Protein AF-A0A1M8A62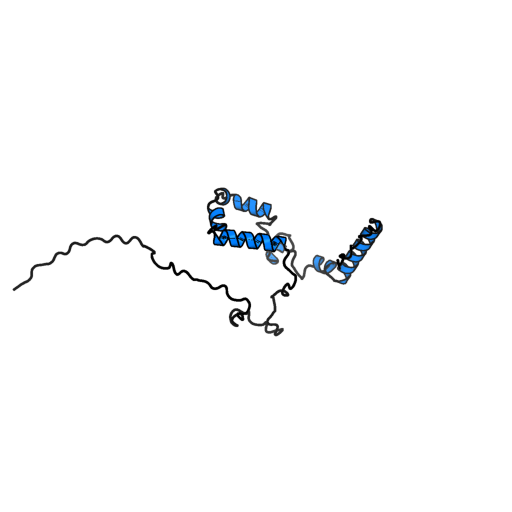5-F1 (afdb_monomer_lite)

InterPro domains:
  IPR012479 SAP30-binding protein [PF07818] (62-134)
  IPR012479 SAP30-binding protein [PTHR13464] (56-155)

Secondary structure (DSSP, 8-state):
---PPP----------------------PPPPTTSPPPTTTSPPPPTTT--TTTTPPPP--SPPPHHHHHHHHHHHHHHHTT--HHHHHHH-GGGG-TTHHHHHHHHTT--SS---SHHHHHHTT---TT-TT-HHHHHHSSHHHHHHHHHHHHHHHHHH--------PPP----

Structure (mmCIF, N/CA/C/O backbone):
data_AF-A0A1M8A625-F1
#
_entry.id   AF-A0A1M8A625-F1
#
loop_
_atom_site.group_PDB
_atom_site.id
_atom_site.type_symbol
_atom_site.label_atom_id
_atom_site.label_alt_id
_atom_site.label_comp_id
_atom_site.label_asym_id
_atom_site.label_entity_id
_atom_site.label_seq_id
_atom_site.pdbx_PDB_ins_code
_atom_site.Cartn_x
_atom_site.Cartn_y
_atom_site.Cartn_z
_atom_site.occupancy
_atom_site.B_iso_or_equiv
_atom_site.auth_seq_id
_atom_site.auth_comp_id
_atom_site.auth_asym_id
_atom_site.auth_atom_id
_atom_site.pdbx_PDB_model_num
ATOM 1 N N . MET A 1 1 ? -5.378 -43.222 72.301 1.00 35.91 1 MET A N 1
ATOM 2 C CA . MET A 1 1 ? -5.400 -44.247 71.239 1.00 35.91 1 MET A CA 1
ATOM 3 C C . MET A 1 1 ? -6.838 -44.317 70.743 1.00 35.91 1 MET A C 1
ATOM 5 O O . MET A 1 1 ? -7.680 -44.670 71.547 1.00 35.91 1 MET A O 1
ATOM 9 N N . SER A 1 2 ? -7.252 -43.903 69.554 1.00 44.16 2 SER A N 1
ATOM 10 C CA . SER A 1 2 ? -6.567 -43.355 68.387 1.00 44.16 2 SER A CA 1
ATOM 11 C C . SER A 1 2 ? -7.638 -42.667 67.522 1.00 44.16 2 SER A C 1
ATOM 13 O O . SER A 1 2 ? -8.742 -43.181 67.404 1.00 44.16 2 SER A O 1
ATOM 15 N N . GLU A 1 3 ? -7.278 -41.489 67.019 1.00 39.62 3 GLU A N 1
ATOM 16 C CA . GLU A 1 3 ? -7.682 -40.819 65.772 1.00 39.62 3 GLU A CA 1
ATOM 17 C C . GLU A 1 3 ? -9.149 -40.836 65.293 1.00 39.62 3 GLU A C 1
ATOM 19 O O . GLU A 1 3 ? -9.700 -41.830 64.831 1.00 39.62 3 GLU A O 1
ATOM 24 N N . THR A 1 4 ? -9.728 -39.633 65.295 1.00 49.31 4 THR A N 1
ATOM 25 C CA . THR A 1 4 ? -10.859 -39.203 64.469 1.00 49.31 4 THR A CA 1
ATOM 26 C C . THR A 1 4 ? -10.445 -39.088 62.993 1.00 49.31 4 THR A C 1
ATOM 28 O O . THR A 1 4 ? -9.416 -38.470 62.705 1.00 49.31 4 THR A O 1
ATOM 31 N N . PRO A 1 5 ? -11.244 -39.574 62.027 1.00 52.56 5 PRO A N 1
ATOM 32 C CA . PRO A 1 5 ? -11.055 -39.209 60.627 1.00 52.56 5 PRO A CA 1
ATOM 33 C C . PRO A 1 5 ? -11.636 -37.813 60.359 1.00 52.56 5 PRO A C 1
ATOM 35 O O . PRO A 1 5 ? -12.823 -37.568 60.566 1.00 52.56 5 PRO A O 1
ATOM 38 N N . ARG A 1 6 ? -10.772 -36.893 59.914 1.00 41.47 6 ARG A N 1
ATOM 39 C CA . ARG A 1 6 ? -11.145 -35.650 59.226 1.00 41.47 6 ARG A CA 1
ATOM 40 C C . ARG A 1 6 ? -11.712 -36.013 57.853 1.00 41.47 6 ARG A C 1
ATOM 42 O O . ARG A 1 6 ? -10.987 -36.590 57.050 1.00 41.47 6 ARG A O 1
ATOM 49 N N . GLU A 1 7 ? -12.950 -35.627 57.576 1.00 44.69 7 GLU A N 1
ATOM 50 C CA . GLU A 1 7 ? -13.483 -35.571 56.213 1.00 44.69 7 GLU A CA 1
ATOM 51 C C . GLU A 1 7 ? -13.655 -34.093 55.844 1.00 44.69 7 GLU A C 1
ATOM 53 O O . GLU A 1 7 ? -14.512 -33.382 56.369 1.00 44.69 7 GLU A O 1
ATOM 58 N N . GLU A 1 8 ? -12.719 -33.616 55.027 1.00 48.81 8 GLU A N 1
ATOM 59 C CA . GLU A 1 8 ? -12.675 -32.272 54.454 1.00 48.81 8 GLU A CA 1
ATOM 60 C C . GLU A 1 8 ? -13.782 -32.119 53.390 1.00 48.81 8 GLU A C 1
ATOM 62 O O . GLU A 1 8 ? -14.026 -33.054 52.624 1.00 48.81 8 GLU A O 1
ATOM 67 N N . PRO A 1 9 ? -14.449 -30.956 53.280 1.00 44.94 9 PRO A N 1
ATOM 68 C CA . PRO A 1 9 ? -15.363 -30.694 52.178 1.00 44.94 9 PRO A CA 1
ATOM 69 C C . PRO A 1 9 ? -14.579 -30.353 50.901 1.00 44.94 9 PRO A C 1
ATOM 71 O O . PRO A 1 9 ? -14.045 -29.248 50.759 1.00 44.94 9 PRO A O 1
ATOM 74 N N . ASP A 1 10 ? -14.569 -31.279 49.940 1.00 35.91 10 ASP A N 1
ATOM 75 C CA . ASP A 1 10 ? -14.074 -31.033 48.583 1.00 35.91 10 ASP A CA 1
ATOM 76 C C . ASP A 1 10 ? -14.970 -30.011 47.866 1.00 35.91 10 ASP A C 1
ATOM 78 O O . ASP A 1 10 ? -15.980 -30.309 47.223 1.00 35.91 10 ASP A O 1
ATOM 82 N N . THR A 1 11 ? -14.570 -28.750 47.985 1.00 40.69 11 THR A N 1
ATOM 83 C CA . THR A 1 11 ? -15.026 -27.651 47.140 1.00 40.69 11 THR A CA 1
ATOM 84 C C . THR A 1 11 ? -14.392 -27.821 45.761 1.00 40.69 11 THR A C 1
ATOM 86 O O . THR A 1 11 ? -13.253 -27.424 45.516 1.00 40.69 11 THR A O 1
ATOM 89 N N . SER A 1 12 ? -15.121 -28.442 44.829 1.00 40.53 12 SER A N 1
ATOM 90 C CA . SER A 1 12 ? -14.686 -28.554 43.436 1.00 40.53 12 SER A CA 1
ATOM 91 C C . SER A 1 12 ? -14.600 -27.157 42.816 1.00 40.53 12 SER A C 1
ATOM 93 O O . SER A 1 12 ? -15.601 -26.541 42.442 1.00 40.53 12 SER A O 1
ATOM 95 N N . ALA A 1 13 ? -13.376 -26.644 42.777 1.00 40.09 13 ALA A N 1
ATOM 96 C CA . ALA A 1 13 ? -13.024 -25.306 42.362 1.00 40.09 13 ALA A CA 1
ATOM 97 C C . ALA A 1 13 ? -13.431 -25.010 40.911 1.00 40.09 13 ALA A C 1
ATOM 99 O O . ALA A 1 13 ? -12.936 -25.608 39.955 1.00 40.09 13 ALA A O 1
ATOM 100 N N . THR A 1 14 ? -14.239 -23.965 40.748 1.00 43.56 14 THR A N 1
ATOM 101 C CA . THR A 1 14 ? -14.210 -23.077 39.585 1.00 43.56 14 THR A CA 1
ATOM 102 C C . THR A 1 14 ? -12.768 -22.667 39.275 1.00 43.56 14 THR A C 1
ATOM 104 O O . THR A 1 14 ? -12.159 -21.900 40.019 1.00 43.56 14 THR A O 1
ATOM 107 N N . LYS A 1 15 ? -12.238 -23.110 38.135 1.00 42.50 15 LYS A N 1
ATOM 108 C CA . LYS A 1 15 ? -11.114 -22.451 37.458 1.00 42.50 15 LYS A CA 1
ATOM 109 C C . LYS A 1 15 ? -11.557 -22.046 36.061 1.00 42.50 15 LYS A C 1
ATOM 111 O O . LYS A 1 15 ? -11.187 -22.645 35.059 1.00 42.50 15 LYS A O 1
ATOM 116 N N . GLY A 1 16 ? -12.357 -20.980 36.017 1.00 39.06 16 GLY A N 1
ATOM 117 C CA . GLY A 1 16 ? -12.328 -20.086 34.870 1.00 39.06 16 GLY A CA 1
ATOM 118 C C . GLY A 1 16 ? -10.900 -19.567 34.741 1.00 39.06 16 GLY A C 1
ATOM 119 O O . GLY A 1 16 ? -10.340 -19.045 35.708 1.00 39.06 16 GLY A O 1
ATOM 120 N N . LEU A 1 17 ? -10.292 -19.779 33.577 1.00 35.06 17 LEU A N 1
ATOM 121 C CA . LEU A 1 17 ? -8.975 -19.258 33.240 1.00 35.06 17 LEU A CA 1
ATOM 122 C C . LEU A 1 17 ? -9.074 -17.729 33.162 1.00 35.06 17 LEU A C 1
ATOM 124 O O . LEU A 1 17 ? -9.342 -17.136 32.122 1.00 35.06 17 LEU A O 1
ATOM 128 N N . CYS A 1 18 ? -8.928 -17.096 34.319 1.00 35.00 18 CYS A N 1
ATOM 129 C CA . CYS A 1 18 ? -8.836 -15.660 34.470 1.00 35.00 18 CYS A CA 1
ATOM 130 C C . CYS A 1 18 ? -7.455 -15.244 33.957 1.00 35.00 18 CYS A C 1
ATOM 132 O O . CYS A 1 18 ? -6.470 -15.314 34.690 1.00 35.00 18 CYS A O 1
ATOM 134 N N . ILE A 1 19 ? -7.369 -14.831 32.691 1.00 39.66 19 ILE A N 1
ATOM 135 C CA . ILE A 1 19 ? -6.184 -14.147 32.164 1.00 39.66 19 ILE A CA 1
ATOM 136 C C . ILE A 1 19 ? -6.184 -12.728 32.747 1.00 39.66 19 ILE A C 1
ATOM 138 O O . ILE A 1 19 ? -6.544 -11.750 32.099 1.00 39.66 19 ILE A O 1
ATOM 142 N N . ARG A 1 20 ? -5.834 -12.615 34.030 1.00 44.03 20 ARG A N 1
ATOM 143 C CA . ARG A 1 20 ? -5.390 -11.359 34.635 1.00 44.03 20 ARG A CA 1
ATOM 144 C C . ARG A 1 20 ? -3.875 -11.405 34.707 1.00 44.03 20 ARG A C 1
ATOM 146 O O . ARG A 1 20 ? -3.327 -12.140 35.520 1.00 44.03 20 ARG A O 1
ATOM 153 N N . GLY A 1 21 ? -3.216 -10.581 33.897 1.00 34.59 21 GLY A N 1
ATOM 154 C CA . GLY A 1 21 ? -1.809 -10.262 34.126 1.00 34.59 21 GLY A CA 1
ATOM 155 C C . GLY A 1 21 ? -1.005 -9.941 32.877 1.00 34.59 21 GLY A C 1
ATOM 156 O O . GLY A 1 21 ? -0.194 -10.756 32.468 1.00 34.59 21 GLY A O 1
ATOM 157 N N . ARG A 1 22 ? -1.202 -8.743 32.313 1.00 38.59 22 ARG A N 1
ATOM 158 C CA . ARG A 1 22 ? -0.130 -7.827 31.866 1.00 38.59 22 ARG A CA 1
ATOM 159 C C . ARG A 1 22 ? -0.757 -6.591 31.223 1.00 38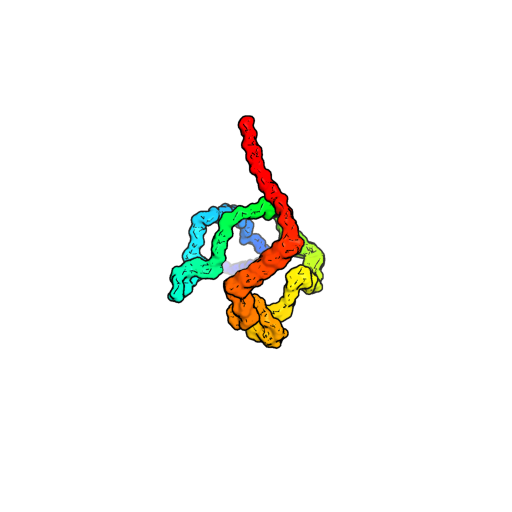.59 22 ARG A C 1
ATOM 161 O O . ARG A 1 22 ? -0.695 -6.376 30.025 1.00 38.59 22 ARG A O 1
ATOM 168 N N . ALA A 1 23 ? -1.347 -5.739 32.054 1.00 38.00 23 ALA A N 1
ATOM 169 C CA . ALA A 1 23 ? -1.388 -4.316 31.739 1.00 38.00 23 ALA A CA 1
ATOM 170 C C . ALA A 1 23 ? -0.064 -3.708 32.227 1.00 38.00 23 ALA A C 1
ATOM 172 O O . ALA A 1 23 ? -0.037 -2.916 33.166 1.00 38.00 23 ALA A O 1
ATOM 173 N N . GLN A 1 24 ? 1.057 -4.144 31.646 1.00 39.16 24 GLN A N 1
ATOM 174 C CA . GLN A 1 24 ? 2.243 -3.303 31.666 1.00 39.16 24 GLN A CA 1
ATOM 175 C C . GLN A 1 24 ? 1.949 -2.224 30.634 1.00 39.16 24 GLN A C 1
ATOM 177 O O . GLN A 1 24 ? 1.922 -2.487 29.439 1.00 39.16 24 GLN A O 1
ATOM 182 N N . ARG A 1 25 ? 1.627 -1.023 31.124 1.00 46.47 25 ARG A N 1
ATOM 183 C CA . ARG A 1 25 ? 1.822 0.197 30.349 1.00 46.47 25 ARG A CA 1
ATOM 184 C C . ARG A 1 25 ? 3.305 0.230 30.005 1.00 46.47 25 ARG A C 1
ATOM 186 O O . ARG A 1 25 ? 4.112 0.701 30.803 1.00 46.47 25 ARG A O 1
ATOM 193 N N . GLU A 1 26 ? 3.661 -0.331 28.863 1.00 41.19 26 GLU A N 1
ATOM 194 C CA . GLU A 1 26 ? 4.882 0.044 28.181 1.00 41.19 26 GLU A CA 1
ATOM 195 C C . GLU A 1 26 ? 4.672 1.508 27.804 1.00 41.19 26 GLU A C 1
ATOM 197 O O . GLU A 1 26 ? 3.970 1.867 26.865 1.00 41.19 26 GLU A O 1
ATOM 202 N N . SER A 1 27 ? 5.187 2.384 28.662 1.00 48.81 27 SER A N 1
ATOM 203 C CA . SER A 1 27 ? 5.540 3.735 28.267 1.00 48.81 27 SER A CA 1
ATOM 204 C C . SER A 1 27 ? 6.680 3.587 27.262 1.00 48.81 27 SER A C 1
ATOM 206 O O . SER A 1 27 ? 7.845 3.764 27.615 1.00 48.81 27 SER A O 1
ATOM 208 N N . GLU A 1 28 ? 6.349 3.182 26.037 1.00 48.81 28 GLU A N 1
ATOM 209 C CA . GLU A 1 28 ? 7.258 3.189 24.901 1.00 48.81 28 GLU A CA 1
ATOM 210 C C . GLU A 1 28 ? 7.607 4.648 24.639 1.00 48.81 28 GLU A C 1
ATOM 212 O O . GLU A 1 28 ? 6.893 5.397 23.970 1.00 48.81 28 GLU A O 1
ATOM 217 N N . ARG A 1 29 ? 8.712 5.089 25.237 1.00 50.66 29 ARG A N 1
ATOM 218 C CA . ARG A 1 29 ? 9.445 6.223 24.705 1.00 50.66 29 ARG A CA 1
ATOM 219 C C . ARG A 1 29 ? 9.757 5.845 23.261 1.00 50.66 29 ARG A C 1
ATOM 221 O O . ARG A 1 29 ? 10.435 4.846 23.047 1.00 50.66 29 ARG A O 1
ATOM 228 N N . ALA A 1 30 ? 9.210 6.592 22.304 1.00 48.38 30 ALA A N 1
ATOM 229 C CA . ALA A 1 30 ? 9.511 6.376 20.896 1.00 48.38 30 ALA A CA 1
ATOM 230 C C . ALA A 1 30 ? 11.041 6.312 20.740 1.00 48.38 30 ALA A C 1
ATOM 232 O O . ALA A 1 30 ? 11.711 7.217 21.259 1.00 48.38 30 ALA A O 1
ATOM 233 N N . PRO A 1 31 ? 11.601 5.255 20.122 1.00 49.84 31 PRO A N 1
ATOM 234 C CA . PRO A 1 31 ? 13.035 5.189 19.898 1.00 49.84 31 PRO A CA 1
ATOM 235 C C . PRO A 1 31 ? 13.422 6.419 19.081 1.00 49.84 31 PRO A C 1
ATOM 237 O O . PRO A 1 31 ? 12.815 6.720 18.051 1.00 49.84 31 PRO A O 1
ATOM 240 N N . SER A 1 32 ? 14.368 7.198 19.600 1.00 49.09 32 SER A N 1
ATOM 241 C CA . SER A 1 32 ? 14.953 8.303 18.850 1.00 49.09 32 SER A CA 1
ATOM 242 C C . SER A 1 32 ? 15.550 7.738 17.565 1.00 49.09 32 SER A C 1
ATOM 244 O O . SER A 1 32 ? 16.236 6.722 17.620 1.00 49.09 32 SER A O 1
ATOM 246 N N . HIS A 1 33 ? 15.328 8.408 16.434 1.00 53.16 33 HIS A N 1
ATOM 247 C CA . HIS A 1 33 ? 15.827 7.996 15.115 1.00 53.16 33 HIS A CA 1
ATOM 248 C C . HIS A 1 33 ? 17.366 7.833 15.032 1.00 53.16 33 HIS A C 1
ATOM 250 O O . HIS A 1 33 ? 17.856 7.320 14.034 1.00 53.16 33 HIS A O 1
ATOM 256 N N . ASP A 1 34 ? 18.108 8.213 16.080 1.00 51.47 34 ASP A N 1
ATOM 257 C CA . ASP A 1 34 ? 19.560 8.040 16.232 1.00 51.47 34 ASP A CA 1
ATOM 258 C C . ASP A 1 34 ? 19.989 6.727 16.928 1.00 51.47 34 ASP A C 1
ATOM 260 O O . ASP A 1 34 ? 21.183 6.504 17.147 1.00 51.47 34 ASP A O 1
ATOM 264 N N . GLU A 1 35 ? 19.066 5.840 17.319 1.00 62.25 35 GLU A N 1
ATOM 265 C CA . GLU A 1 35 ? 19.453 4.528 17.857 1.00 62.25 35 GLU A CA 1
ATOM 266 C C . GLU A 1 35 ? 19.948 3.616 16.726 1.00 62.25 35 GLU A C 1
ATOM 268 O O .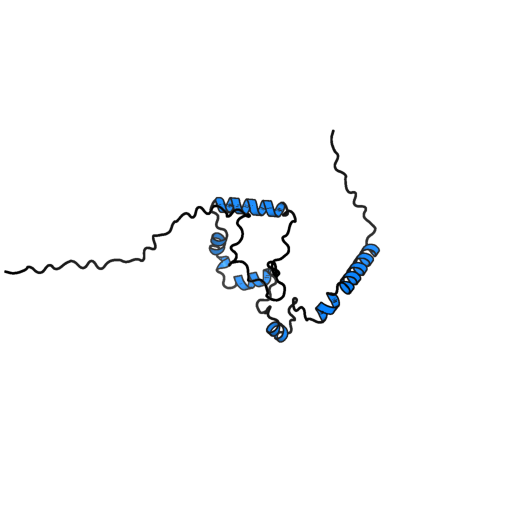 GLU A 1 35 ? 19.171 3.096 15.925 1.00 62.25 35 GLU A O 1
ATOM 273 N N . ALA A 1 36 ? 21.270 3.432 16.664 1.00 66.44 36 ALA A N 1
ATOM 274 C CA . ALA A 1 36 ? 21.929 2.550 15.709 1.00 66.44 36 ALA A CA 1
ATOM 275 C C . ALA A 1 36 ? 21.276 1.158 15.704 1.00 66.44 36 ALA A C 1
ATOM 277 O O . ALA A 1 36 ? 21.215 0.480 16.734 1.00 66.44 36 ALA A O 1
ATOM 278 N N . VAL A 1 37 ? 20.803 0.732 14.529 1.00 70.00 37 VAL A N 1
ATOM 279 C CA . VAL A 1 37 ? 20.158 -0.571 14.342 1.00 70.00 37 VAL A CA 1
ATOM 280 C C . VAL A 1 37 ? 21.116 -1.675 14.813 1.00 70.00 37 VAL A C 1
ATOM 282 O O . VAL A 1 37 ? 22.259 -1.729 14.347 1.00 70.00 37 VAL A O 1
ATOM 285 N N . PRO A 1 38 ? 20.698 -2.560 15.739 1.00 78.69 38 PRO A N 1
ATOM 286 C CA . PRO A 1 38 ? 21.539 -3.652 16.206 1.00 78.69 38 PRO A CA 1
ATOM 287 C C . PRO A 1 38 ? 22.068 -4.498 15.043 1.00 78.69 38 PRO A C 1
ATOM 289 O O . PRO A 1 38 ? 21.299 -4.938 14.192 1.00 78.69 38 PRO A O 1
ATOM 292 N N . TRP A 1 39 ? 23.376 -4.777 15.034 1.00 70.56 39 TRP A N 1
ATOM 293 C CA . TRP A 1 39 ? 24.072 -5.405 13.898 1.00 70.56 39 TRP A CA 1
ATOM 294 C C . TRP A 1 39 ? 23.480 -6.751 13.445 1.00 70.56 39 TRP A C 1
ATOM 296 O O . TRP A 1 39 ? 23.626 -7.123 12.289 1.00 70.56 39 TRP A O 1
ATOM 306 N N . PHE A 1 40 ? 22.813 -7.482 14.343 1.00 75.62 40 PHE A N 1
ATOM 307 C CA . PHE A 1 40 ? 22.187 -8.775 14.052 1.00 75.62 40 PHE A CA 1
ATOM 308 C C . PHE A 1 40 ? 20.809 -8.658 13.377 1.00 75.62 40 PHE A C 1
ATOM 310 O O . PHE A 1 40 ? 20.286 -9.659 12.892 1.00 75.62 40 PHE A O 1
ATOM 317 N N . LEU A 1 41 ? 20.201 -7.466 13.378 1.00 74.50 41 LEU A N 1
ATOM 318 C CA . LEU A 1 41 ? 19.004 -7.149 12.591 1.00 74.50 41 LEU A CA 1
ATOM 319 C C . LEU A 1 41 ? 19.368 -6.643 11.194 1.00 74.50 41 LEU A C 1
ATOM 321 O O . LEU A 1 41 ? 18.524 -6.667 10.299 1.00 74.50 41 LEU A O 1
ATOM 325 N N . CYS A 1 42 ? 20.615 -6.213 10.994 1.00 62.75 42 CYS A N 1
ATOM 326 C CA . CYS A 1 42 ? 21.123 -5.908 9.670 1.00 62.75 42 CYS A CA 1
ATOM 327 C C . CYS A 1 42 ? 21.302 -7.224 8.897 1.00 62.75 42 CYS A C 1
ATOM 329 O O . CYS A 1 42 ? 21.928 -8.157 9.414 1.00 62.75 42 CYS A O 1
ATOM 331 N N . PRO A 1 43 ? 20.762 -7.339 7.672 1.00 66.38 43 PRO A N 1
ATOM 332 C CA . PRO A 1 43 ? 21.016 -8.505 6.841 1.00 66.38 43 PRO A CA 1
ATOM 333 C C . PRO A 1 43 ? 22.532 -8.685 6.650 1.00 66.38 43 PRO A C 1
ATOM 335 O O . PRO A 1 43 ? 23.254 -7.692 6.519 1.00 66.38 43 PRO A O 1
ATOM 338 N N . PRO A 1 44 ? 23.044 -9.932 6.655 1.00 67.06 44 PRO A N 1
ATOM 339 C CA . PRO A 1 44 ? 24.467 -10.164 6.458 1.00 67.06 44 PRO A CA 1
ATOM 340 C C . PRO A 1 44 ? 24.887 -9.592 5.095 1.00 67.06 44 PRO A C 1
ATOM 342 O O . PRO A 1 44 ? 24.173 -9.810 4.108 1.00 67.06 44 PRO A O 1
ATOM 345 N N . PRO A 1 45 ? 26.024 -8.874 5.013 1.00 63.34 45 PRO A N 1
ATOM 346 C CA . PRO A 1 45 ? 26.489 -8.316 3.751 1.00 63.34 45 PRO A CA 1
ATOM 347 C C . PRO A 1 45 ? 26.673 -9.447 2.740 1.00 63.34 45 PRO A C 1
ATOM 349 O O . PRO A 1 45 ? 27.192 -10.520 3.071 1.00 63.34 45 PRO A O 1
ATOM 352 N N . ARG A 1 46 ? 26.231 -9.231 1.496 1.00 58.81 46 ARG A N 1
ATOM 353 C CA . ARG A 1 46 ? 26.450 -10.219 0.437 1.00 58.81 46 ARG A CA 1
ATOM 354 C C . ARG A 1 46 ? 27.949 -10.415 0.253 1.00 58.81 46 ARG A C 1
ATOM 356 O O . ARG A 1 46 ? 28.694 -9.454 0.076 1.00 58.81 46 ARG A O 1
ATOM 363 N N . ALA A 1 47 ? 28.371 -11.677 0.260 1.00 57.19 47 ALA A N 1
ATOM 364 C CA . ALA A 1 47 ? 29.774 -12.066 0.145 1.00 57.19 47 ALA A CA 1
ATOM 365 C C . ALA A 1 47 ? 30.456 -11.576 -1.150 1.00 57.19 47 ALA A C 1
ATOM 367 O O . ALA A 1 47 ? 31.680 -11.555 -1.208 1.00 57.19 47 ALA A O 1
ATOM 368 N N . SER A 1 48 ? 29.682 -11.202 -2.175 1.00 62.09 48 SER A N 1
ATOM 369 C CA . SER A 1 48 ? 30.181 -10.700 -3.458 1.00 62.09 48 SER A CA 1
ATOM 370 C C . SER A 1 48 ? 30.667 -9.252 -3.409 1.00 62.09 48 SER A C 1
ATOM 372 O O . SER A 1 48 ? 31.691 -8.954 -4.014 1.00 62.09 48 SER A O 1
ATOM 374 N N . ASP A 1 49 ? 29.966 -8.371 -2.688 1.00 63.44 49 ASP A N 1
ATOM 375 C CA . ASP A 1 49 ? 30.065 -6.927 -2.954 1.00 63.44 49 ASP A CA 1
ATOM 376 C C . ASP A 1 49 ? 30.431 -6.093 -1.716 1.00 63.44 49 ASP A C 1
ATOM 378 O O . ASP A 1 49 ? 30.766 -4.920 -1.850 1.00 63.44 49 ASP A O 1
ATOM 382 N N . GLY A 1 50 ? 30.386 -6.673 -0.505 1.00 62.72 50 GLY A N 1
ATOM 383 C CA . GLY A 1 50 ? 30.743 -5.970 0.741 1.00 62.72 50 GLY A CA 1
ATOM 384 C C . GLY A 1 50 ? 29.832 -4.785 1.094 1.00 62.72 50 GLY A C 1
ATOM 385 O O . GLY A 1 50 ? 30.096 -4.071 2.058 1.00 62.72 50 GLY A O 1
ATOM 386 N N . ASP A 1 51 ? 28.759 -4.588 0.330 1.00 67.00 51 ASP A N 1
ATOM 387 C CA . ASP A 1 51 ? 27.789 -3.518 0.499 1.00 67.00 51 ASP A CA 1
ATOM 388 C C . ASP A 1 51 ? 26.787 -3.871 1.610 1.00 67.00 51 ASP A C 1
ATOM 390 O O . ASP A 1 51 ? 25.946 -4.764 1.468 1.00 67.00 51 ASP A O 1
ATOM 394 N N . ALA A 1 52 ? 26.891 -3.162 2.736 1.00 67.31 52 ALA A N 1
ATOM 395 C CA . ALA A 1 52 ? 25.978 -3.283 3.872 1.00 67.31 52 ALA A CA 1
ATOM 396 C C . ALA A 1 52 ? 24.580 -2.699 3.589 1.00 67.31 52 ALA A C 1
ATOM 398 O O . ALA A 1 52 ? 23.633 -3.003 4.311 1.00 67.31 52 ALA A O 1
ATOM 399 N N . THR A 1 53 ? 24.450 -1.874 2.547 1.00 65.25 53 THR A N 1
ATOM 400 C CA . THR A 1 53 ? 23.199 -1.231 2.123 1.00 65.25 53 THR A CA 1
ATOM 401 C C . THR A 1 53 ? 22.500 -1.970 0.984 1.00 65.25 53 THR A C 1
ATOM 403 O O . THR A 1 53 ? 21.476 -1.514 0.478 1.00 65.25 53 THR A O 1
ATOM 406 N N . TRP A 1 54 ? 22.998 -3.151 0.606 1.00 66.50 54 TRP A N 1
ATOM 407 C CA . TRP A 1 54 ? 22.408 -3.944 -0.465 1.00 66.50 54 TRP A CA 1
ATOM 408 C C . TRP A 1 54 ? 20.928 -4.266 -0.189 1.00 66.50 54 TRP A C 1
ATOM 410 O O . TRP A 1 54 ? 20.579 -4.882 0.819 1.00 66.50 54 TRP A O 1
ATOM 420 N N . GLY A 1 55 ? 20.051 -3.879 -1.118 1.00 68.31 55 GLY A N 1
ATOM 421 C CA . GLY A 1 55 ? 18.603 -4.106 -1.029 1.00 68.31 55 GLY A CA 1
ATOM 422 C C . GLY A 1 55 ? 17.838 -3.074 -0.195 1.00 68.31 55 GLY A C 1
ATOM 423 O O . GLY A 1 55 ? 16.607 -3.108 -0.187 1.00 68.31 55 GLY A O 1
ATOM 424 N N . LEU A 1 56 ? 18.531 -2.138 0.456 1.00 72.69 56 LEU A N 1
ATOM 425 C CA . LEU A 1 56 ? 17.919 -0.927 0.988 1.00 72.69 56 LEU A CA 1
ATOM 426 C C . LEU A 1 56 ? 17.838 0.093 -0.156 1.00 72.69 56 LEU A C 1
ATOM 428 O O . LEU A 1 56 ? 18.786 0.267 -0.920 1.00 72.69 56 LEU A O 1
ATOM 432 N N . GLY A 1 57 ? 16.678 0.726 -0.332 1.00 68.62 57 GLY A N 1
ATOM 433 C CA . GLY A 1 57 ? 16.554 1.831 -1.284 1.00 68.62 57 GLY A CA 1
ATOM 434 C C . GLY A 1 57 ? 17.437 3.012 -0.871 1.00 68.62 57 GLY A C 1
ATOM 435 O O . GLY A 1 57 ? 17.844 3.112 0.285 1.00 68.62 57 GLY A O 1
ATOM 436 N N . VAL A 1 58 ? 17.703 3.933 -1.801 1.00 74.12 58 VAL A N 1
ATOM 437 C CA . VAL A 1 58 ? 18.253 5.246 -1.434 1.00 74.12 58 VAL A CA 1
ATOM 438 C C . VAL A 1 58 ? 17.306 5.926 -0.450 1.00 74.12 58 VAL A C 1
ATOM 440 O O . VAL A 1 58 ? 16.094 5.955 -0.673 1.00 74.12 58 VAL A O 1
ATOM 443 N N . GLU A 1 59 ? 17.850 6.450 0.645 1.00 72.31 59 GLU A N 1
ATOM 444 C CA . GLU A 1 59 ? 17.060 7.213 1.606 1.00 72.31 59 GLU A CA 1
ATOM 445 C C . GLU A 1 59 ? 16.452 8.429 0.896 1.00 72.31 59 GLU A C 1
ATOM 447 O O . GLU A 1 59 ? 17.163 9.241 0.299 1.00 72.31 59 GLU A O 1
ATOM 452 N N . CYS A 1 60 ? 15.123 8.543 0.923 1.00 72.25 60 CYS A N 1
ATOM 453 C CA . CYS A 1 60 ? 14.445 9.715 0.388 1.00 72.25 60 CYS A CA 1
ATOM 454 C C . CYS A 1 60 ? 14.752 10.918 1.286 1.00 72.25 60 CYS A C 1
ATOM 456 O O . CYS A 1 60 ? 14.232 11.014 2.394 1.00 72.25 60 CYS A O 1
ATOM 458 N N . THR A 1 61 ? 15.573 11.840 0.789 1.00 78.00 61 THR A N 1
ATOM 459 C CA . THR A 1 61 ? 15.897 13.118 1.446 1.00 78.00 61 THR A CA 1
ATOM 460 C C . THR A 1 61 ? 14.941 14.249 1.067 1.00 78.00 61 THR A C 1
ATOM 462 O O . THR A 1 61 ? 15.113 15.377 1.521 1.00 78.00 61 THR A O 1
ATOM 465 N N . GLU A 1 62 ? 13.940 13.969 0.230 1.00 85.31 62 GLU A N 1
ATOM 466 C CA . GLU A 1 62 ? 12.922 14.941 -0.165 1.00 85.31 62 GLU A CA 1
ATOM 467 C C . GLU A 1 62 ? 11.968 15.264 0.990 1.00 85.31 62 GLU A C 1
ATOM 469 O O . GLU A 1 62 ? 11.528 14.381 1.731 1.00 85.31 62 GLU A O 1
ATOM 474 N N . ASP A 1 63 ? 11.599 16.541 1.103 1.00 84.44 63 ASP A N 1
ATOM 475 C CA . ASP A 1 63 ? 10.618 16.988 2.084 1.00 84.44 63 ASP A CA 1
ATOM 476 C C . ASP A 1 63 ? 9.251 16.339 1.824 1.00 84.44 63 ASP A C 1
ATOM 478 O O . ASP A 1 63 ? 8.707 16.353 0.715 1.00 84.44 63 ASP A O 1
ATOM 482 N N . VAL A 1 64 ? 8.650 15.793 2.882 1.00 86.81 64 VAL A N 1
ATOM 483 C CA . VAL A 1 64 ? 7.330 15.161 2.805 1.00 86.81 64 VAL A CA 1
ATOM 484 C C . VAL A 1 64 ? 6.283 16.204 2.413 1.00 86.81 64 VAL A C 1
ATOM 486 O O . VAL A 1 64 ? 6.210 17.269 3.021 1.00 86.81 64 VAL A O 1
ATOM 489 N N . SER A 1 65 ? 5.410 15.885 1.450 1.00 91.56 65 SER A N 1
ATOM 490 C CA . SER A 1 65 ? 4.341 16.805 1.036 1.00 91.56 65 SER A CA 1
ATOM 491 C C . SER A 1 65 ? 3.497 17.290 2.236 1.00 91.56 65 SER A C 1
ATOM 493 O O . SER A 1 65 ? 3.100 16.468 3.070 1.00 91.56 65 SER A O 1
ATOM 495 N N . PRO A 1 66 ? 3.157 18.589 2.324 1.00 92.75 66 PRO A N 1
ATOM 496 C CA . PRO A 1 66 ? 2.470 19.151 3.492 1.00 92.75 66 PRO A CA 1
ATOM 497 C C . PRO A 1 66 ? 1.093 18.514 3.719 1.00 92.75 66 PRO A C 1
ATOM 499 O O . PRO A 1 66 ? 0.730 18.193 4.844 1.00 92.75 66 PRO A O 1
ATOM 502 N N . ALA A 1 67 ? 0.371 18.197 2.639 1.00 92.81 67 ALA A N 1
ATOM 503 C CA . ALA A 1 67 ? -0.915 17.506 2.723 1.00 92.81 67 ALA A CA 1
ATOM 504 C C . ALA A 1 67 ? -0.810 16.109 3.369 1.00 92.81 67 ALA A C 1
ATOM 506 O O . ALA A 1 67 ? -1.731 15.667 4.062 1.00 92.81 67 ALA A O 1
ATOM 507 N N . LEU A 1 68 ? 0.302 15.397 3.147 1.00 90.56 68 LEU A N 1
ATOM 508 C CA . LEU A 1 68 ? 0.549 14.105 3.785 1.00 90.56 68 LEU A CA 1
ATOM 509 C C . LEU A 1 68 ? 0.911 14.285 5.263 1.00 90.56 68 LEU A C 1
ATOM 511 O O . LEU A 1 68 ? 0.404 13.531 6.094 1.00 90.56 68 LEU A O 1
ATOM 515 N N . GLN A 1 69 ? 1.719 15.299 5.591 1.00 93.31 69 GLN A N 1
ATOM 516 C CA . GLN A 1 69 ? 2.057 15.635 6.977 1.00 93.31 69 GLN A CA 1
ATOM 517 C C . GLN A 1 69 ? 0.800 15.961 7.797 1.00 93.31 69 GLN A C 1
ATOM 519 O O . GLN A 1 69 ? 0.594 15.366 8.854 1.00 93.31 69 GLN A O 1
ATOM 524 N N . ASP A 1 70 ? -0.099 16.797 7.271 1.00 94.38 70 ASP A N 1
ATOM 525 C CA . ASP A 1 70 ? -1.364 17.156 7.930 1.00 94.38 70 ASP A CA 1
ATOM 526 C C . ASP A 1 70 ? -2.256 15.929 8.173 1.00 94.38 70 ASP A C 1
ATOM 528 O O . ASP A 1 70 ? -2.853 15.758 9.242 1.00 94.38 70 ASP A O 1
ATOM 532 N N . LYS A 1 71 ? -2.335 15.029 7.182 1.00 94.06 71 LYS A N 1
ATOM 533 C CA . LYS A 1 71 ? -3.111 13.787 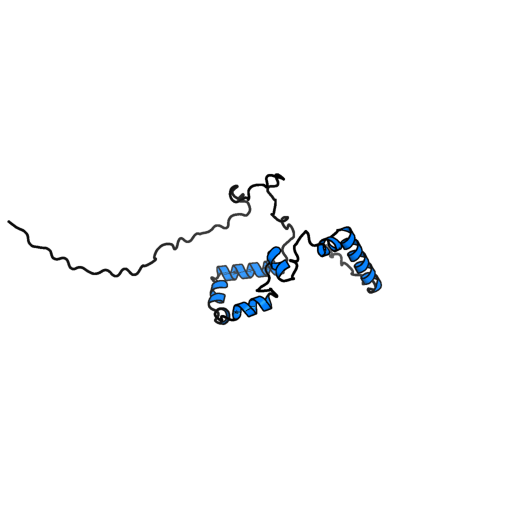7.292 1.00 94.06 71 LYS A CA 1
ATOM 534 C C . LYS A 1 71 ? -2.558 12.875 8.384 1.00 94.06 71 LYS A C 1
ATOM 536 O O . LYS A 1 71 ? -3.341 12.293 9.139 1.00 94.06 71 LYS A O 1
ATOM 541 N N . LEU A 1 72 ? -1.234 12.749 8.466 1.00 94.31 72 LEU A N 1
ATOM 542 C CA . LEU A 1 72 ? -0.570 11.964 9.503 1.00 94.31 72 LEU A CA 1
ATOM 543 C C . LEU A 1 72 ? -0.753 12.606 10.880 1.00 94.31 72 LEU A C 1
ATOM 545 O O . LEU A 1 72 ? -1.148 11.909 11.812 1.00 94.31 72 LEU A O 1
ATOM 549 N N . ALA A 1 73 ? -0.577 13.922 11.005 1.00 93.50 73 ALA A N 1
ATOM 550 C CA . ALA A 1 73 ? -0.789 14.648 12.256 1.00 93.50 73 ALA A CA 1
ATOM 551 C C . ALA A 1 73 ? -2.203 14.410 12.813 1.00 93.50 73 ALA A C 1
ATOM 553 O O . ALA A 1 73 ? -2.365 14.001 13.965 1.00 93.50 73 ALA A O 1
ATOM 554 N N . ARG A 1 74 ? -3.226 14.536 11.959 1.00 92.31 74 ARG A N 1
ATOM 555 C CA . ARG A 1 74 ? -4.617 14.231 12.323 1.00 92.31 74 ARG A CA 1
ATOM 556 C C . ARG A 1 74 ? -4.812 12.768 12.732 1.00 92.31 74 ARG A C 1
ATOM 558 O O . ARG A 1 74 ? -5.571 12.474 13.654 1.00 92.31 74 ARG A O 1
ATOM 565 N N . PHE A 1 75 ? -4.160 11.835 12.040 1.00 92.19 75 PHE A N 1
ATOM 566 C CA . PHE A 1 75 ? -4.224 10.416 12.389 1.00 92.19 75 PHE A CA 1
ATOM 567 C C . PHE A 1 75 ? -3.630 10.148 13.780 1.00 92.19 75 PHE A C 1
ATOM 569 O O . PHE A 1 75 ? -4.233 9.416 14.569 1.00 92.19 75 PHE A O 1
ATOM 576 N N . HIS A 1 76 ? -2.495 10.772 14.103 1.00 93.00 76 HIS A N 1
ATOM 577 C CA . HIS A 1 76 ? -1.860 10.667 15.417 1.00 93.00 76 HIS A CA 1
ATOM 578 C C . HIS A 1 76 ? -2.721 11.268 16.529 1.00 93.00 76 HIS A C 1
ATOM 580 O O . HIS A 1 76 ? -2.870 10.645 17.580 1.00 93.00 76 HIS A O 1
ATOM 586 N N . GLU A 1 77 ? -3.345 12.420 16.289 1.00 94.56 77 GLU A N 1
ATOM 587 C CA . GLU A 1 77 ? -4.283 13.030 17.234 1.00 94.56 77 GLU A CA 1
ATOM 588 C C . GLU A 1 77 ? -5.450 12.079 17.559 1.00 94.56 77 GLU A C 1
ATOM 590 O O . GLU A 1 77 ? -5.728 11.791 18.724 1.00 94.56 77 GLU A O 1
ATOM 595 N N . LEU A 1 78 ? -6.085 11.508 16.530 1.00 92.00 78 LEU A N 1
ATOM 596 C CA . LEU A 1 78 ? -7.195 10.563 16.695 1.00 92.00 78 LEU A CA 1
ATOM 597 C C . LEU A 1 78 ? -6.768 9.272 17.411 1.00 92.00 78 LEU A C 1
ATOM 599 O O . LEU A 1 78 ? -7.529 8.726 18.216 1.00 92.00 78 LEU A O 1
ATOM 603 N N . LYS A 1 79 ? -5.545 8.792 17.156 1.00 90.94 79 LYS A N 1
ATOM 604 C CA . LYS A 1 79 ? -4.948 7.665 17.888 1.00 90.94 79 LYS A CA 1
ATOM 605 C C . LYS A 1 79 ? -4.746 8.000 19.367 1.00 90.94 79 LYS A C 1
ATOM 607 O O . LYS A 1 79 ? -5.093 7.172 20.207 1.00 90.94 79 LYS A O 1
ATOM 612 N N . ALA A 1 80 ? -4.243 9.194 19.689 1.00 91.62 80 ALA A N 1
ATOM 613 C CA . ALA A 1 80 ? -4.048 9.648 21.069 1.00 91.62 80 ALA A CA 1
ATOM 614 C C . ALA A 1 80 ? -5.377 9.788 21.832 1.00 91.62 80 ALA A C 1
ATOM 616 O O . ALA A 1 80 ? -5.447 9.483 23.020 1.00 91.62 80 ALA A O 1
ATOM 617 N N . GLN A 1 81 ? -6.455 10.153 21.133 1.00 91.69 81 GLN A N 1
ATOM 618 C CA . GLN A 1 81 ? -7.825 10.167 21.663 1.00 91.69 81 GLN A CA 1
ATOM 619 C C . GLN A 1 81 ? -8.417 8.756 21.881 1.00 91.69 81 GLN A C 1
ATOM 621 O O . GLN A 1 81 ? -9.545 8.628 22.352 1.00 91.69 81 GLN A O 1
ATOM 626 N N . GLY A 1 82 ? -7.682 7.688 21.547 1.00 89.38 82 GLY A N 1
ATOM 627 C CA . GLY A 1 82 ? -8.106 6.298 21.734 1.00 89.38 82 GLY A CA 1
ATOM 628 C C . GLY A 1 82 ? -8.890 5.704 20.561 1.00 89.38 82 GLY A C 1
ATOM 629 O O . GLY A 1 82 ? -9.435 4.606 20.681 1.00 89.38 82 GLY A O 1
ATOM 630 N N . THR A 1 83 ? -8.949 6.380 19.408 1.00 85.88 83 THR A N 1
ATOM 631 C CA . THR A 1 83 ? -9.614 5.831 18.217 1.00 85.88 83 THR A CA 1
ATOM 632 C C . THR A 1 83 ? -8.729 4.769 17.567 1.00 85.88 83 THR A C 1
ATOM 634 O O . THR A 1 83 ? -7.745 5.073 16.890 1.00 85.88 83 THR A O 1
ATOM 637 N N . HIS A 1 84 ? -9.089 3.495 17.732 1.00 88.75 84 HIS A N 1
ATOM 638 C CA . HIS A 1 84 ? -8.410 2.395 17.054 1.00 88.75 84 HIS A CA 1
ATOM 639 C C . HIS A 1 84 ? -9.077 2.087 15.706 1.00 88.75 84 HIS A C 1
ATOM 641 O O . HIS A 1 84 ? -10.035 1.320 15.625 1.00 88.75 84 HIS A O 1
ATOM 647 N N . PHE A 1 85 ? -8.563 2.679 14.624 1.00 85.50 85 PHE A N 1
ATOM 648 C CA . PHE A 1 85 ? -9.136 2.543 13.277 1.00 85.50 85 PHE A CA 1
ATOM 649 C C . PHE A 1 85 ? -9.342 1.092 12.841 1.00 85.50 85 PHE A C 1
ATOM 651 O O . PHE A 1 85 ? -10.421 0.761 12.366 1.00 85.50 85 PHE A O 1
ATOM 658 N N . ASN A 1 86 ? -8.366 0.208 13.071 1.00 86.25 86 ASN A N 1
ATOM 659 C CA . ASN A 1 86 ? -8.502 -1.205 12.705 1.00 86.25 86 ASN A CA 1
ATOM 660 C C . ASN A 1 86 ? -9.600 -1.899 13.518 1.00 86.25 86 ASN A C 1
ATOM 662 O O . ASN A 1 86 ? -10.255 -2.801 13.019 1.00 86.25 86 ASN A O 1
ATOM 666 N N . GLU A 1 87 ? -9.850 -1.461 14.752 1.00 87.94 87 GLU A N 1
ATOM 667 C CA . GLU A 1 87 ? -10.919 -2.034 15.571 1.00 87.94 87 GLU A CA 1
ATOM 668 C C . GLU A 1 87 ? -12.291 -1.539 15.105 1.00 87.94 87 GLU A C 1
ATOM 670 O O . GLU A 1 87 ? -13.234 -2.318 15.014 1.00 87.94 87 GLU A O 1
ATOM 675 N N . ALA A 1 88 ? -12.399 -0.257 14.747 1.00 85.44 88 ALA A N 1
ATOM 676 C CA . ALA A 1 88 ? -13.597 0.293 14.120 1.00 85.44 88 ALA A CA 1
ATOM 677 C C . ALA A 1 88 ? -13.874 -0.356 12.750 1.00 85.44 88 ALA A C 1
ATOM 679 O O . ALA A 1 88 ? -15.026 -0.636 12.419 1.00 85.44 88 ALA A O 1
ATOM 680 N N . LEU A 1 89 ? -12.818 -0.650 11.984 1.00 85.12 89 LEU A N 1
ATOM 681 C CA . LEU A 1 89 ? -12.881 -1.361 10.709 1.00 85.12 89 LEU A CA 1
ATOM 682 C C . LEU A 1 89 ? -13.392 -2.788 10.902 1.00 85.12 89 LEU A C 1
ATOM 684 O O . LEU A 1 89 ? -14.339 -3.194 10.234 1.00 85.12 89 LEU A O 1
ATOM 688 N N . MET A 1 90 ? -12.819 -3.518 11.863 1.00 85.88 90 MET A N 1
ATOM 689 C CA . MET A 1 90 ? -13.254 -4.874 12.191 1.00 85.88 90 MET A CA 1
ATOM 690 C C . MET A 1 90 ? -14.666 -4.894 12.765 1.00 85.88 90 MET A C 1
ATOM 692 O O . MET A 1 90 ? -15.396 -5.825 12.483 1.00 85.88 90 MET A O 1
ATOM 696 N N . ARG A 1 91 ? -15.113 -3.866 13.497 1.00 86.56 91 ARG A N 1
ATOM 697 C CA . ARG A 1 91 ? -16.513 -3.750 13.951 1.00 86.56 91 ARG A CA 1
ATOM 698 C C . ARG A 1 91 ? -17.505 -3.508 12.808 1.00 86.56 91 ARG A C 1
ATOM 700 O O . ARG A 1 91 ? -18.707 -3.704 12.994 1.00 86.56 91 ARG A O 1
ATOM 707 N N . ASN A 1 92 ? -17.047 -3.090 11.629 1.00 88.75 92 ASN A N 1
ATOM 708 C CA . ASN A 1 92 ? -17.924 -2.814 10.502 1.00 88.75 92 ASN A CA 1
ATOM 709 C C . ASN A 1 92 ? -18.472 -4.118 9.889 1.00 88.75 92 ASN A C 1
ATOM 711 O O . ASN A 1 92 ? -17.738 -5.029 9.505 1.00 88.75 92 ASN A O 1
ATOM 715 N N . ARG A 1 93 ? -19.797 -4.201 9.732 1.00 87.19 93 ARG A N 1
ATOM 716 C CA . ARG A 1 93 ? -20.480 -5.374 9.162 1.00 87.19 93 ARG A CA 1
ATOM 717 C C . ARG A 1 93 ? -20.088 -5.665 7.707 1.00 87.19 93 ARG A C 1
ATOM 719 O O . ARG A 1 93 ? -20.145 -6.818 7.292 1.00 87.19 93 ARG A O 1
ATOM 726 N N . ALA A 1 94 ? -19.668 -4.658 6.941 1.00 84.25 94 ALA A N 1
ATOM 727 C CA . ALA A 1 94 ? -19.199 -4.842 5.569 1.00 84.25 94 ALA A CA 1
ATOM 728 C C . ALA A 1 94 ? -17.916 -5.686 5.499 1.00 84.25 94 ALA A C 1
ATOM 730 O O . ALA A 1 94 ? -17.786 -6.493 4.582 1.00 84.25 94 ALA A O 1
ATOM 731 N N . PHE A 1 95 ? -17.025 -5.566 6.491 1.00 84.62 95 PHE A N 1
ATOM 732 C CA . PHE A 1 95 ? -15.795 -6.364 6.584 1.00 84.62 95 PHE A CA 1
ATOM 733 C C . PHE A 1 95 ? -16.050 -7.831 6.937 1.00 84.62 95 PHE A C 1
ATOM 735 O O . PHE A 1 95 ? -15.228 -8.688 6.639 1.00 84.62 95 PHE A O 1
ATOM 742 N N . HIS A 1 96 ? -17.215 -8.140 7.501 1.00 85.25 96 HIS A N 1
ATOM 743 C CA . HIS A 1 96 ? -17.626 -9.511 7.799 1.00 85.25 96 HIS A CA 1
ATOM 744 C C . HIS A 1 96 ? -18.338 -10.200 6.629 1.00 85.25 96 HIS A C 1
ATOM 746 O O . HIS A 1 96 ? -18.738 -11.357 6.744 1.00 85.25 96 HIS A O 1
ATOM 752 N N . ASN A 1 97 ? -18.558 -9.502 5.513 1.00 88.19 97 ASN A N 1
ATOM 753 C CA . ASN A 1 97 ? -19.156 -10.108 4.334 1.00 88.19 97 ASN A CA 1
ATOM 754 C C . ASN A 1 97 ? -18.105 -10.994 3.642 1.00 88.19 97 ASN A C 1
ATOM 756 O O . ASN A 1 97 ? -17.104 -10.452 3.189 1.00 88.19 97 ASN A O 1
ATOM 760 N N . PRO A 1 98 ? -18.330 -12.306 3.452 1.00 85.44 98 PRO A N 1
ATOM 761 C CA . PRO A 1 98 ? -17.374 -13.183 2.766 1.00 85.44 98 PRO A CA 1
ATOM 762 C C . PRO A 1 98 ? -16.986 -12.706 1.357 1.00 85.44 98 PRO A C 1
ATOM 764 O O . PRO A 1 98 ? -15.905 -13.011 0.867 1.00 85.44 98 PRO A O 1
ATOM 767 N N . ARG A 1 99 ? -17.851 -11.917 0.702 1.00 88.25 99 ARG A N 1
ATOM 768 C CA . ARG A 1 99 ? -17.599 -11.344 -0.631 1.00 88.25 99 ARG A CA 1
ATOM 769 C C . ARG A 1 99 ? -16.819 -10.026 -0.597 1.00 88.25 99 ARG A C 1
ATOM 771 O O . ARG A 1 99 ? -16.589 -9.448 -1.656 1.00 88.25 99 ARG A O 1
ATOM 778 N N . ILE A 1 100 ? -16.448 -9.512 0.580 1.00 90.81 100 ILE A N 1
ATOM 779 C CA . ILE A 1 100 ? -15.685 -8.260 0.690 1.00 90.81 100 ILE A CA 1
ATOM 780 C C . ILE A 1 100 ? -14.302 -8.401 0.057 1.00 90.81 100 ILE A C 1
ATOM 782 O O . ILE A 1 100 ? -13.851 -7.472 -0.597 1.00 90.81 100 ILE A O 1
ATOM 786 N N . HIS A 1 101 ? -13.684 -9.580 0.169 1.00 84.50 101 HIS A N 1
ATOM 787 C CA . HIS A 1 101 ? -12.377 -9.863 -0.416 1.00 84.50 101 HIS A CA 1
ATOM 788 C C . HIS A 1 101 ? -12.367 -9.620 -1.931 1.00 84.50 101 HIS A C 1
ATOM 790 O O . HIS A 1 101 ? -11.546 -8.852 -2.415 1.00 84.50 101 HIS A O 1
ATOM 796 N N . ALA A 1 102 ? -13.344 -10.171 -2.660 1.00 89.62 102 ALA A N 1
ATOM 797 C CA . ALA A 1 102 ? -13.465 -9.980 -4.108 1.00 89.62 102 ALA A CA 1
ATOM 798 C C . ALA A 1 102 ? -13.592 -8.497 -4.501 1.00 89.62 102 ALA A C 1
ATOM 800 O O . ALA A 1 102 ? -12.959 -8.043 -5.445 1.00 89.62 102 ALA A O 1
ATOM 801 N N . LYS A 1 103 ? -14.356 -7.713 -3.728 1.00 89.31 103 LYS A N 1
ATOM 802 C CA . LYS A 1 103 ? -14.493 -6.266 -3.962 1.00 89.31 103 LYS A CA 1
ATOM 803 C C . LYS A 1 103 ? -13.203 -5.497 -3.693 1.00 89.31 103 LYS A C 1
ATOM 805 O O . LYS A 1 103 ? -12.949 -4.499 -4.354 1.00 89.31 103 LYS A O 1
ATOM 810 N N . LEU A 1 104 ? -12.427 -5.916 -2.694 1.00 90.00 104 LEU A N 1
ATOM 811 C CA . LEU A 1 104 ? -11.144 -5.290 -2.374 1.00 90.00 104 LEU A CA 1
ATOM 812 C C . LEU A 1 104 ? -10.106 -5.573 -3.464 1.00 90.00 104 LEU A C 1
ATOM 814 O O . LEU A 1 104 ? -9.387 -4.656 -3.845 1.00 90.00 104 LEU A O 1
ATOM 818 N N . VAL A 1 105 ? -10.075 -6.802 -3.986 1.00 89.38 105 VAL A N 1
ATOM 819 C CA . VAL A 1 105 ? -9.248 -7.196 -5.139 1.00 89.38 105 VAL A CA 1
ATOM 820 C C . VAL A 1 105 ? -9.611 -6.361 -6.369 1.00 89.38 105 VAL A C 1
ATOM 822 O O . VAL A 1 105 ? -8.735 -5.728 -6.954 1.00 89.38 105 VAL A O 1
ATOM 825 N N . GLU A 1 106 ? -10.904 -6.287 -6.703 1.00 91.19 106 GLU A N 1
ATOM 826 C CA . GLU A 1 106 ? -11.418 -5.478 -7.816 1.00 91.19 106 GLU A CA 1
ATOM 827 C C . GLU A 1 106 ? -11.055 -3.994 -7.653 1.00 91.19 106 GLU A C 1
ATOM 829 O O . GLU A 1 106 ? -10.513 -3.376 -8.567 1.00 91.19 106 GLU A O 1
ATOM 834 N N . TRP A 1 107 ? -11.292 -3.423 -6.468 1.00 92.44 107 TRP A N 1
ATOM 835 C CA . TRP A 1 107 ? -10.976 -2.024 -6.172 1.00 92.44 107 TRP A CA 1
ATOM 836 C C . TRP A 1 107 ? -9.478 -1.719 -6.288 1.00 92.44 107 TRP A C 1
ATOM 838 O O . TRP A 1 107 ? -9.102 -0.681 -6.830 1.00 92.44 107 TRP A O 1
ATOM 848 N N . ALA A 1 108 ? -8.625 -2.621 -5.804 1.00 89.31 108 ALA A N 1
ATOM 849 C CA . ALA A 1 108 ? -7.176 -2.479 -5.890 1.00 89.31 108 ALA A CA 1
ATOM 850 C C . ALA A 1 108 ? -6.623 -2.826 -7.285 1.00 89.31 108 ALA A C 1
ATOM 852 O O . ALA A 1 108 ? -5.418 -2.704 -7.496 1.00 89.31 108 ALA A O 1
ATOM 853 N N . SER A 1 109 ? -7.484 -3.242 -8.226 1.00 85.06 109 SER A N 1
ATOM 854 C CA . SER A 1 109 ? -7.092 -3.721 -9.558 1.00 85.06 109 SER A CA 1
ATOM 855 C C . SER A 1 109 ? -6.023 -4.819 -9.489 1.00 85.06 109 SER A C 1
ATOM 857 O O . SER A 1 109 ? -5.100 -4.854 -10.301 1.00 85.06 109 SER A O 1
ATOM 859 N N . LEU A 1 110 ? -6.128 -5.688 -8.480 1.00 84.50 110 LEU A N 1
ATOM 860 C CA . LEU A 1 110 ? -5.223 -6.815 -8.283 1.00 84.50 110 LEU A CA 1
ATOM 861 C C . LEU A 1 110 ? -5.761 -8.046 -9.006 1.00 84.50 110 LEU A C 1
ATOM 863 O O . LEU A 1 110 ? -6.966 -8.281 -9.045 1.00 84.50 110 LEU A O 1
ATOM 867 N N . ASP A 1 111 ? -4.850 -8.856 -9.529 1.00 79.75 111 ASP A N 1
ATOM 868 C CA . ASP A 1 111 ? -5.175 -10.196 -9.996 1.00 79.75 111 ASP A CA 1
ATOM 869 C C . ASP A 1 111 ? -5.097 -11.171 -8.809 1.00 79.75 111 ASP A C 1
ATOM 871 O O . ASP A 1 111 ? -4.025 -11.385 -8.243 1.00 79.75 111 ASP A O 1
ATOM 875 N N . GLU A 1 112 ? -6.235 -11.744 -8.401 1.00 78.69 112 GLU A N 1
ATOM 876 C CA . GLU A 1 112 ? -6.310 -12.701 -7.281 1.00 78.69 112 GLU A CA 1
ATOM 877 C C . GLU A 1 112 ? -5.633 -14.044 -7.575 1.00 78.69 112 GLU A C 1
ATOM 879 O O . GLU A 1 112 ? -5.247 -14.764 -6.650 1.00 78.69 112 GLU A O 1
ATOM 884 N N . HIS A 1 113 ? -5.504 -14.394 -8.853 1.00 77.69 113 HIS A N 1
ATOM 885 C CA . HIS A 1 113 ? -4.910 -15.649 -9.310 1.00 77.69 113 HIS A CA 1
ATOM 886 C C . HIS A 1 113 ? -3.529 -15.449 -9.936 1.00 77.69 113 HIS A C 1
ATOM 888 O O . HIS A 1 113 ? -2.822 -16.431 -10.194 1.00 77.69 113 HIS A O 1
ATOM 894 N N . GLY A 1 114 ? -3.144 -14.188 -10.131 1.00 69.31 114 GLY A N 1
ATOM 895 C CA . GLY A 1 114 ? -1.847 -13.780 -10.627 1.00 69.31 114 GLY A CA 1
ATOM 896 C C . GLY A 1 114 ? -0.762 -14.172 -9.640 1.00 69.31 114 GLY A C 1
ATOM 897 O O . GLY A 1 114 ? -0.676 -13.662 -8.521 1.00 69.31 114 GLY A O 1
ATOM 898 N N . SER A 1 115 ? 0.098 -15.095 -10.053 1.00 66.88 115 SER A N 1
ATOM 899 C CA . SER A 1 115 ? 1.311 -15.361 -9.299 1.00 66.88 115 SER A CA 1
ATOM 900 C C . SER A 1 115 ? 2.371 -14.354 -9.703 1.00 66.88 115 SER A C 1
ATOM 902 O O . SER A 1 115 ? 2.733 -14.267 -10.872 1.00 66.88 115 SER A O 1
ATOM 904 N N . ASN A 1 116 ? 2.954 -13.661 -8.728 1.00 66.06 116 ASN A N 1
ATOM 905 C CA . ASN A 1 116 ? 4.141 -12.855 -8.991 1.00 66.06 116 ASN A CA 1
ATOM 906 C C . ASN A 1 116 ? 5.416 -13.716 -9.094 1.00 66.06 116 ASN A C 1
ATOM 908 O O . ASN A 1 116 ? 6.510 -13.176 -9.035 1.00 66.06 116 ASN A O 1
ATOM 912 N N . TYR A 1 117 ? 5.295 -15.048 -9.197 1.00 70.94 117 TYR A N 1
ATOM 913 C CA . TYR A 1 117 ? 6.402 -15.983 -9.380 1.00 70.94 117 TYR A CA 1
ATOM 914 C C . TYR A 1 117 ? 6.552 -16.359 -10.857 1.00 70.94 117 TYR A C 1
ATOM 916 O O . TYR A 1 117 ? 5.618 -16.876 -11.473 1.00 70.94 117 TYR A O 1
ATOM 924 N N . SER A 1 118 ? 7.748 -16.147 -11.409 1.00 65.44 118 SER A N 1
ATOM 925 C CA . SER A 1 118 ? 8.016 -16.204 -12.853 1.00 65.44 118 SER A CA 1
ATOM 926 C C . SER A 1 118 ? 7.583 -17.497 -13.538 1.00 65.44 118 SER A C 1
ATOM 928 O O . SER A 1 118 ? 6.948 -17.444 -14.587 1.00 65.44 118 SER A O 1
ATOM 930 N N . ALA A 1 119 ? 7.848 -18.658 -12.938 1.00 68.31 119 ALA A N 1
ATOM 931 C CA . ALA A 1 119 ? 7.495 -19.937 -13.552 1.00 68.31 119 ALA A CA 1
ATOM 932 C C . ALA A 1 119 ? 5.974 -20.172 -13.632 1.00 68.31 119 ALA A C 1
ATOM 934 O O . ALA A 1 119 ? 5.494 -20.781 -14.585 1.00 68.31 119 ALA A O 1
ATOM 935 N N . ILE A 1 120 ? 5.211 -19.687 -12.646 1.00 69.75 120 ILE A N 1
ATOM 936 C CA . ILE A 1 120 ? 3.748 -19.838 -12.626 1.00 69.75 120 ILE A CA 1
ATOM 937 C C . ILE A 1 120 ? 3.105 -18.806 -13.551 1.00 69.75 120 ILE A C 1
ATOM 939 O O . ILE A 1 120 ? 2.223 -19.159 -14.327 1.00 69.75 120 ILE A O 1
ATOM 943 N N . ALA A 1 121 ? 3.590 -17.566 -13.522 1.00 68.12 121 ALA A N 1
ATOM 944 C CA . ALA A 1 121 ? 3.136 -16.504 -14.412 1.00 68.12 121 ALA A CA 1
ATOM 945 C C . ALA A 1 121 ? 3.338 -16.897 -15.891 1.00 68.12 121 ALA A C 1
ATOM 947 O O . ALA A 1 121 ? 2.396 -16.864 -16.685 1.00 68.12 121 ALA A O 1
ATOM 948 N N . ALA A 1 122 ? 4.525 -17.416 -16.235 1.00 67.12 122 ALA A N 1
ATOM 949 C CA . ALA A 1 122 ? 4.824 -17.928 -17.572 1.00 67.12 122 ALA A CA 1
ATOM 950 C C . ALA A 1 122 ? 3.885 -19.074 -17.992 1.00 67.12 122 ALA A C 1
ATOM 952 O O . ALA A 1 122 ? 3.432 -19.112 -19.134 1.00 67.12 122 ALA A O 1
ATOM 953 N N . ALA A 1 123 ? 3.538 -19.982 -17.072 1.00 71.19 123 ALA A N 1
ATOM 954 C CA . ALA A 1 123 ? 2.574 -21.054 -17.334 1.00 71.19 123 ALA A CA 1
ATOM 955 C C . ALA A 1 123 ? 1.133 -20.540 -17.532 1.00 71.19 123 ALA A C 1
ATOM 957 O O . ALA A 1 123 ? 0.354 -21.166 -18.249 1.00 71.19 123 ALA A O 1
ATOM 958 N N . GLN A 1 124 ? 0.784 -19.403 -16.925 1.00 71.62 124 GLN A N 1
ATOM 959 C CA . GLN A 1 124 ? -0.503 -18.718 -17.089 1.00 71.62 124 GLN A CA 1
ATOM 960 C C . GLN A 1 124 ? -0.548 -17.811 -18.335 1.00 71.62 124 GLN A C 1
ATOM 962 O O . GLN A 1 124 ? -1.584 -17.212 -18.613 1.00 71.62 124 GLN A O 1
ATOM 967 N N . GLY A 1 125 ? 0.544 -17.724 -19.106 1.00 67.31 125 GLY A N 1
ATOM 968 C CA . GLY A 1 125 ? 0.640 -16.860 -20.288 1.00 67.31 125 GLY A CA 1
ATOM 969 C C . GLY A 1 125 ? 0.803 -15.373 -19.960 1.00 67.31 125 GLY A C 1
ATOM 970 O O . GLY A 1 125 ? 0.728 -14.541 -20.862 1.00 67.31 125 GLY A O 1
ATOM 971 N N . THR A 1 126 ? 1.052 -15.044 -18.693 1.00 63.41 126 THR A N 1
ATOM 972 C CA . THR A 1 126 ? 1.282 -13.681 -18.215 1.00 63.41 126 THR A CA 1
ATOM 973 C C . THR A 1 126 ? 2.756 -13.553 -17.858 1.00 63.41 126 THR A C 1
ATOM 975 O O . THR A 1 126 ? 3.216 -14.146 -16.888 1.00 63.41 126 THR A O 1
ATOM 978 N N . ALA A 1 127 ? 3.538 -12.797 -18.627 1.00 59.91 127 ALA A N 1
ATOM 979 C CA . ALA A 1 127 ? 4.903 -12.488 -18.209 1.00 59.91 127 ALA A CA 1
ATOM 980 C C . ALA A 1 127 ? 4.848 -11.601 -16.945 1.00 59.91 127 ALA A C 1
ATOM 982 O O . ALA A 1 127 ? 4.108 -10.611 -16.943 1.00 59.91 127 ALA A O 1
ATOM 983 N N . PRO A 1 128 ? 5.577 -11.921 -15.858 1.00 61.41 128 PRO A N 1
ATOM 984 C CA . PRO A 1 128 ? 5.681 -10.999 -14.737 1.00 61.41 128 PRO A CA 1
ATOM 985 C C . PRO A 1 128 ? 6.342 -9.716 -15.226 1.00 61.41 128 PRO A C 1
ATOM 987 O O . PRO A 1 128 ? 7.435 -9.758 -15.785 1.00 61.41 128 PRO A O 1
ATOM 990 N N . SER A 1 129 ? 5.729 -8.566 -14.947 1.00 58.66 129 SER A N 1
ATOM 991 C CA . SER A 1 129 ? 6.221 -7.251 -15.387 1.00 58.66 129 SER A CA 1
ATOM 992 C C . SER A 1 129 ? 7.582 -6.845 -14.799 1.00 58.66 129 SER A C 1
ATOM 994 O O . SER A 1 129 ? 8.041 -5.730 -15.031 1.00 58.66 129 SER A O 1
ATOM 996 N N . TRP A 1 130 ? 8.188 -7.693 -13.968 1.00 64.31 130 TRP A N 1
ATOM 997 C CA . TRP A 1 130 ? 9.447 -7.453 -13.270 1.00 64.31 130 TRP A CA 1
ATOM 998 C C . TRP A 1 130 ? 10.561 -8.424 -13.687 1.00 64.31 130 TRP A C 1
ATOM 1000 O O . TRP A 1 130 ? 11.664 -8.311 -13.153 1.00 64.31 130 TRP A O 1
ATOM 1010 N N . ASP A 1 131 ? 10.313 -9.367 -14.609 1.00 67.38 131 ASP A N 1
ATOM 1011 C CA . ASP A 1 131 ? 11.366 -10.271 -15.081 1.00 67.38 131 ASP A CA 1
ATOM 1012 C C . ASP A 1 131 ? 12.460 -9.477 -15.812 1.00 67.38 131 ASP A C 1
ATOM 1014 O O . ASP A 1 131 ? 12.286 -8.995 -16.930 1.00 67.38 131 ASP A O 1
ATOM 1018 N N . ALA A 1 132 ? 13.617 -9.344 -15.164 1.00 63.06 132 ALA A N 1
ATOM 1019 C CA . ALA A 1 132 ? 14.761 -8.618 -15.703 1.00 63.06 132 ALA A CA 1
ATOM 1020 C C . ALA A 1 132 ? 15.362 -9.282 -16.957 1.00 63.06 132 ALA A C 1
ATOM 1022 O O . ALA A 1 132 ? 16.152 -8.648 -17.659 1.00 63.06 132 ALA A O 1
ATOM 1023 N N . ALA A 1 133 ? 15.015 -10.545 -17.233 1.00 68.50 133 ALA A N 1
ATOM 1024 C CA . ALA A 1 133 ? 15.434 -11.272 -18.426 1.00 68.50 133 ALA A CA 1
ATOM 1025 C C . ALA A 1 133 ? 14.417 -11.194 -19.582 1.00 68.50 133 ALA A C 1
ATOM 1027 O O . ALA A 1 133 ? 14.683 -11.747 -20.653 1.00 68.50 133 ALA A O 1
ATOM 1028 N N . ASP A 1 134 ? 13.277 -10.517 -19.404 1.00 71.56 134 ASP A N 1
ATOM 1029 C CA . ASP A 1 134 ? 12.250 -10.403 -20.439 1.00 71.56 134 ASP A CA 1
ATOM 1030 C C . ASP A 1 134 ? 12.768 -9.605 -21.650 1.00 71.56 134 ASP A C 1
ATOM 1032 O O . ASP A 1 134 ? 13.197 -8.452 -21.558 1.00 71.56 134 ASP A O 1
ATOM 1036 N N . ALA A 1 135 ? 12.719 -10.238 -22.823 1.00 70.50 135 ALA A N 1
ATOM 1037 C CA . ALA A 1 135 ? 13.195 -9.679 -24.079 1.00 70.50 135 ALA A CA 1
ATOM 1038 C C . ALA A 1 135 ? 12.386 -8.461 -24.565 1.00 70.50 135 ALA A C 1
ATOM 1040 O O . ALA A 1 135 ? 12.926 -7.669 -25.333 1.00 70.50 135 ALA A O 1
ATOM 1041 N N . GLU A 1 136 ? 11.113 -8.293 -24.193 1.00 66.50 136 GLU A N 1
ATOM 1042 C CA . GLU A 1 136 ? 10.356 -7.057 -24.465 1.00 66.50 136 GLU A CA 1
ATOM 1043 C C . GLU A 1 136 ? 10.848 -5.909 -23.580 1.00 66.50 136 GLU A C 1
ATOM 1045 O O . GLU A 1 136 ? 11.202 -4.837 -24.082 1.00 66.50 136 GLU A O 1
ATOM 1050 N N . LEU A 1 137 ? 10.950 -6.164 -22.275 1.00 66.38 137 LEU A N 1
ATOM 1051 C CA . LEU A 1 137 ? 11.468 -5.226 -21.276 1.00 66.38 137 LEU A CA 1
ATOM 1052 C C . LEU A 1 137 ? 12.897 -4.789 -21.602 1.00 66.38 137 LEU A C 1
ATOM 1054 O O . LEU A 1 137 ? 13.203 -3.603 -21.539 1.00 66.38 137 LEU A O 1
ATOM 1058 N N . LEU A 1 138 ? 13.757 -5.707 -22.040 1.00 71.56 138 LEU A N 1
ATOM 1059 C CA . LEU A 1 138 ? 15.127 -5.400 -22.454 1.00 71.56 138 LEU A CA 1
ATOM 1060 C C . LEU A 1 138 ? 15.193 -4.573 -23.746 1.00 71.56 138 LEU A C 1
ATOM 1062 O O . LEU A 1 138 ? 16.129 -3.793 -23.917 1.00 71.56 138 LEU A O 1
ATOM 1066 N N . ARG A 1 139 ? 14.213 -4.686 -24.654 1.00 72.31 139 ARG A N 1
ATOM 1067 C CA . ARG A 1 139 ? 14.173 -3.855 -25.873 1.00 72.31 139 ARG A CA 1
ATOM 1068 C C . ARG A 1 139 ? 13.854 -2.395 -25.563 1.00 72.31 139 ARG A C 1
ATOM 1070 O O . ARG A 1 139 ? 14.476 -1.512 -26.151 1.00 72.31 139 ARG A O 1
ATOM 1077 N N . HIS A 1 140 ? 12.932 -2.141 -24.637 1.00 65.44 140 HIS A N 1
ATOM 1078 C CA . HIS A 1 140 ? 12.469 -0.785 -24.310 1.00 65.44 140 HIS A CA 1
ATOM 1079 C C . HIS A 1 140 ? 13.163 -0.167 -23.086 1.00 65.44 140 HIS A C 1
ATOM 1081 O O . HIS A 1 140 ? 13.304 1.049 -23.001 1.00 65.44 140 HIS A O 1
ATOM 1087 N N . GLY A 1 141 ? 13.659 -0.992 -22.166 1.00 66.88 141 GLY A N 1
ATOM 1088 C CA . GLY A 1 141 ? 14.280 -0.580 -20.906 1.00 66.88 141 GLY A CA 1
ATOM 1089 C C . GLY A 1 141 ? 15.739 -0.134 -21.019 1.00 66.88 141 GLY A C 1
ATOM 1090 O O . GLY A 1 141 ? 16.332 0.276 -20.024 1.00 66.88 141 GLY A O 1
ATOM 1091 N N . THR A 1 142 ? 16.348 -0.187 -22.209 1.00 79.50 142 THR A N 1
ATOM 1092 C CA . THR A 1 142 ? 17.690 0.382 -22.399 1.00 79.50 142 THR A CA 1
ATOM 1093 C C . THR A 1 142 ? 17.641 1.907 -22.351 1.00 79.50 142 THR A C 1
ATOM 1095 O O . THR A 1 142 ? 16.782 2.541 -22.964 1.00 79.50 142 THR A O 1
ATOM 1098 N N . ALA A 1 143 ? 18.625 2.522 -21.686 1.00 78.81 143 ALA A N 1
ATOM 1099 C CA . ALA A 1 143 ? 18.718 3.980 -21.567 1.00 78.81 143 ALA A CA 1
ATOM 1100 C C . ALA A 1 143 ? 18.672 4.698 -22.931 1.00 78.81 143 ALA A C 1
ATOM 1102 O O . ALA A 1 143 ? 18.116 5.787 -23.047 1.00 78.81 143 ALA A O 1
ATOM 1103 N N . SER A 1 144 ? 19.222 4.073 -23.979 1.00 81.62 144 SER A N 1
ATOM 1104 C CA . SER A 1 144 ? 19.199 4.608 -25.343 1.00 81.62 144 SER A CA 1
ATOM 1105 C C . SER A 1 144 ? 17.795 4.612 -25.960 1.00 81.62 144 SER A C 1
ATOM 1107 O O . SER A 1 144 ? 17.393 5.633 -26.524 1.00 81.62 144 SER A O 1
ATOM 1109 N N . ALA A 1 145 ? 17.046 3.510 -25.829 1.00 79.50 145 ALA A N 1
ATOM 1110 C CA . ALA A 1 145 ? 15.684 3.403 -26.349 1.00 79.50 145 ALA A CA 1
ATOM 1111 C C . ALA A 1 145 ? 14.740 4.360 -25.609 1.00 79.50 145 ALA A C 1
ATOM 1113 O O . ALA A 1 145 ? 14.030 5.136 -26.248 1.00 79.50 145 ALA A O 1
ATOM 1114 N N . LEU A 1 146 ? 14.841 4.410 -24.278 1.00 77.31 146 LEU A N 1
ATOM 1115 C CA . LEU A 1 146 ? 14.064 5.328 -23.449 1.00 77.31 146 LEU A CA 1
ATOM 1116 C C . LEU A 1 146 ? 14.371 6.801 -23.774 1.00 77.31 146 LEU A C 1
ATOM 1118 O O . LEU A 1 146 ? 13.462 7.616 -23.917 1.00 77.31 146 LEU A O 1
ATOM 1122 N N . ALA A 1 147 ? 15.645 7.156 -23.971 1.00 86.50 147 ALA A N 1
ATOM 1123 C CA . ALA A 1 147 ? 16.033 8.511 -24.369 1.00 86.50 147 ALA A CA 1
ATOM 1124 C C . ALA A 1 147 ? 15.578 8.877 -25.794 1.00 86.50 147 ALA A C 1
ATOM 1126 O O . ALA A 1 147 ? 15.391 10.056 -26.108 1.00 86.50 147 ALA A O 1
ATOM 1127 N N . ALA A 1 148 ? 15.446 7.902 -26.696 1.00 87.12 148 ALA A N 1
ATOM 1128 C CA . ALA A 1 148 ? 14.884 8.125 -28.027 1.00 87.12 148 ALA A CA 1
ATOM 1129 C C . ALA A 1 148 ? 13.369 8.370 -27.953 1.00 87.12 148 ALA A C 1
ATOM 1131 O O . ALA A 1 148 ? 12.881 9.320 -28.562 1.00 87.12 148 ALA A O 1
ATOM 1132 N N . GLU A 1 149 ? 12.651 7.584 -27.153 1.00 87.00 149 GLU A N 1
ATOM 1133 C CA . GLU A 1 149 ? 11.210 7.733 -26.937 1.00 87.00 149 GLU A CA 1
ATOM 1134 C C . GLU A 1 149 ? 10.866 9.064 -26.251 1.00 87.00 149 GLU A C 1
ATOM 1136 O O . GLU A 1 149 ? 10.006 9.807 -26.725 1.00 87.00 149 GLU A O 1
ATOM 1141 N N . GLN A 1 150 ? 11.607 9.442 -25.204 1.00 88.19 150 GLN A N 1
ATOM 1142 C CA . GLN A 1 150 ? 11.448 10.740 -24.536 1.00 88.19 150 GLN A CA 1
ATOM 1143 C C . GLN A 1 150 ? 11.685 11.915 -25.490 1.00 88.19 150 GLN A C 1
ATOM 1145 O O . GLN A 1 150 ? 10.957 12.909 -25.432 1.00 88.19 150 GLN A O 1
ATOM 1150 N N . ARG A 1 151 ? 12.671 11.805 -26.392 1.00 90.44 151 ARG A N 1
ATOM 1151 C CA . ARG A 1 151 ? 12.906 12.809 -27.440 1.00 90.44 151 ARG A CA 1
ATOM 1152 C C . ARG A 1 151 ? 11.734 12.895 -28.408 1.00 90.44 151 ARG A C 1
ATOM 1154 O O . ARG A 1 151 ? 11.233 13.991 -28.624 1.00 90.44 151 ARG A O 1
ATOM 1161 N N . GLN A 1 152 ? 11.252 11.767 -28.925 1.00 90.62 152 GLN A N 1
ATOM 1162 C CA . GLN A 1 152 ? 10.094 11.741 -29.825 1.00 90.62 152 GLN A CA 1
ATOM 1163 C C . GLN A 1 152 ? 8.845 12.328 -29.162 1.00 90.62 152 GLN A C 1
ATOM 1165 O O . GLN A 1 152 ? 8.122 13.110 -29.778 1.00 90.62 152 GLN A O 1
ATOM 1170 N N . TYR A 1 153 ? 8.614 12.005 -27.889 1.00 85.94 153 TYR A N 1
ATOM 1171 C CA . TYR A 1 153 ? 7.507 12.554 -27.119 1.00 85.94 153 TYR A CA 1
ATOM 1172 C C . TYR A 1 153 ? 7.657 14.066 -26.905 1.00 85.94 153 TYR A C 1
ATOM 1174 O O . TYR A 1 153 ? 6.703 14.816 -27.112 1.00 85.94 153 TYR A O 1
ATOM 1182 N N . ALA A 1 154 ? 8.855 14.541 -26.546 1.00 85.94 154 ALA A N 1
ATOM 1183 C CA . ALA A 1 154 ? 9.147 15.967 -26.407 1.00 85.94 154 ALA A CA 1
ATOM 1184 C C . ALA A 1 154 ? 8.971 16.722 -27.736 1.00 85.94 154 ALA A C 1
ATOM 1186 O O . ALA A 1 154 ? 8.383 17.803 -27.749 1.00 85.94 154 ALA A O 1
ATOM 1187 N N . GLU A 1 155 ? 9.411 16.140 -28.851 1.00 89.06 155 GLU A N 1
ATOM 1188 C CA . GLU A 1 155 ? 9.251 16.687 -30.200 1.00 89.06 155 GLU A CA 1
ATOM 1189 C C . GLU A 1 155 ? 7.780 16.732 -30.625 1.00 89.06 155 GLU A C 1
ATOM 1191 O O . GLU A 1 155 ? 7.312 17.773 -31.083 1.00 89.06 155 GLU A O 1
ATOM 1196 N N . ALA A 1 156 ? 7.020 15.650 -30.425 1.00 86.06 156 ALA A N 1
ATOM 1197 C CA . ALA A 1 156 ? 5.585 15.601 -30.710 1.00 86.06 156 ALA A CA 1
ATOM 1198 C C . ALA A 1 156 ? 4.811 16.619 -29.860 1.00 86.06 156 ALA A C 1
ATOM 1200 O O . ALA A 1 156 ? 3.945 17.344 -30.365 1.00 86.06 156 ALA A O 1
ATOM 1201 N N . ARG A 1 157 ? 5.169 16.736 -28.578 1.00 81.38 157 ARG A N 1
ATOM 1202 C CA . ARG A 1 157 ? 4.579 17.714 -27.666 1.00 81.38 157 ARG A CA 1
ATOM 1203 C C . ARG A 1 157 ? 4.937 19.144 -28.075 1.00 81.38 157 ARG A C 1
ATOM 1205 O O . ARG A 1 157 ? 4.045 19.983 -28.097 1.00 81.38 157 ARG A O 1
ATOM 1212 N N . ALA A 1 158 ? 6.176 19.410 -28.490 1.00 77.19 158 ALA A N 1
ATOM 1213 C CA . ALA A 1 158 ? 6.601 20.710 -29.020 1.00 77.19 158 ALA A CA 1
ATOM 1214 C C . ALA A 1 158 ? 5.915 21.065 -30.349 1.00 77.19 158 ALA A C 1
ATOM 1216 O O . ALA A 1 158 ? 5.637 22.233 -30.609 1.00 77.19 158 ALA A O 1
ATOM 1217 N N . ARG A 1 159 ? 5.602 20.063 -31.178 1.00 78.12 159 ARG A N 1
ATOM 1218 C CA . ARG A 1 159 ? 4.872 20.239 -32.442 1.00 78.12 159 ARG A CA 1
ATOM 1219 C C . ARG A 1 159 ? 3.408 20.617 -32.229 1.00 78.12 159 ARG A C 1
ATOM 1221 O O . ARG A 1 159 ? 2.825 21.288 -33.074 1.00 78.12 159 ARG A O 1
ATOM 1228 N N . THR A 1 160 ? 2.831 20.176 -31.113 1.00 76.31 160 THR A N 1
ATOM 1229 C CA . THR A 1 160 ? 1.402 20.335 -30.804 1.00 76.31 160 THR A CA 1
ATOM 1230 C C . THR A 1 160 ? 1.145 21.479 -29.817 1.00 76.31 160 THR A C 1
ATOM 1232 O O . THR A 1 160 ? 0.073 22.077 -29.833 1.00 76.31 160 THR A O 1
ATOM 1235 N N . GLN A 1 161 ? 2.117 21.823 -28.966 1.00 71.25 161 GLN A N 1
ATOM 1236 C CA . GLN A 1 161 ? 2.012 22.911 -27.994 1.00 71.25 161 GLN A CA 1
ATOM 1237 C C . GLN A 1 161 ? 2.711 24.180 -28.493 1.00 71.25 161 GLN A C 1
ATOM 1239 O O . GLN A 1 161 ? 3.936 24.273 -28.526 1.00 71.25 161 GLN A O 1
ATOM 1244 N N . SER A 1 162 ? 1.930 25.222 -28.774 1.00 65.75 162 SER A N 1
ATOM 1245 C CA . SER A 1 162 ? 2.436 26.595 -28.798 1.00 65.75 162 SER A CA 1
ATOM 1246 C C . SER A 1 162 ? 2.887 26.985 -27.386 1.00 65.75 162 SER A C 1
ATOM 1248 O O . SER A 1 162 ? 2.081 26.924 -26.456 1.00 65.75 162 SER A O 1
ATOM 1250 N N . ARG A 1 163 ? 4.166 27.363 -27.225 1.00 63.31 163 ARG A N 1
ATOM 1251 C CA . ARG A 1 163 ? 4.795 27.741 -25.941 1.00 63.31 163 ARG A CA 1
ATOM 1252 C C . ARG A 1 163 ? 3.879 28.649 -25.115 1.00 63.31 163 ARG A C 1
ATOM 1254 O O . ARG A 1 163 ? 3.734 29.829 -25.420 1.00 63.31 163 ARG A O 1
ATOM 1261 N N . THR A 1 164 ? 3.323 28.127 -24.027 1.00 69.38 164 THR A N 1
ATOM 1262 C CA . THR A 1 164 ? 2.710 28.951 -22.985 1.00 69.38 164 THR A CA 1
ATOM 1263 C C . THR A 1 164 ? 3.831 29.457 -22.089 1.00 69.38 164 THR A C 1
ATOM 1265 O O . THR A 1 164 ? 4.452 28.679 -21.366 1.00 69.38 164 THR A O 1
ATOM 1268 N N . HIS A 1 165 ? 4.141 30.748 -22.183 1.00 69.69 165 HIS A N 1
ATOM 1269 C CA . HIS A 1 165 ? 5.059 31.407 -21.262 1.00 69.69 165 HIS A CA 1
ATOM 1270 C C . HIS A 1 165 ? 4.486 31.291 -19.844 1.00 69.69 165 HIS A C 1
ATOM 1272 O O . HIS A 1 165 ? 3.439 31.868 -19.562 1.00 69.69 165 HIS A O 1
ATOM 1278 N N . ILE A 1 166 ? 5.148 30.527 -18.973 1.00 65.88 166 ILE A N 1
ATOM 1279 C CA . ILE A 1 166 ? 4.820 30.454 -17.547 1.00 65.88 166 ILE A CA 1
ATOM 1280 C C . ILE A 1 166 ? 5.654 31.546 -16.867 1.00 65.88 166 ILE A C 1
ATOM 1282 O O . ILE A 1 166 ? 6.867 31.370 -16.738 1.00 65.88 166 ILE A O 1
ATOM 1286 N N . PRO A 1 167 ? 5.073 32.701 -16.487 1.00 64.19 167 PRO A N 1
ATOM 1287 C CA . PRO A 1 167 ? 5.816 33.698 -15.738 1.00 64.19 167 PRO A CA 1
ATOM 1288 C C . PRO A 1 167 ? 6.054 33.164 -14.325 1.00 64.19 167 PRO A C 1
ATOM 1290 O O . PRO A 1 167 ? 5.117 32.998 -13.546 1.00 64.19 167 PRO A O 1
ATOM 1293 N N . PHE A 1 168 ? 7.311 32.903 -13.982 1.00 64.12 168 PHE A N 1
ATOM 1294 C CA . PHE A 1 168 ? 7.690 32.695 -12.592 1.00 64.12 168 PHE A CA 1
ATOM 1295 C C . PHE A 1 168 ? 7.715 34.065 -11.911 1.00 64.12 168 PHE A C 1
ATOM 1297 O O . PHE A 1 168 ? 8.550 34.912 -12.223 1.00 64.12 168 PHE A O 1
ATOM 1304 N N . ALA A 1 169 ? 6.746 34.324 -11.033 1.00 65.31 169 ALA A N 1
ATOM 1305 C CA . ALA A 1 169 ? 6.729 35.545 -10.242 1.00 65.31 169 ALA A CA 1
ATOM 1306 C C . ALA A 1 169 ? 7.867 35.491 -9.212 1.00 65.31 169 ALA A C 1
ATOM 1308 O O . ALA A 1 169 ? 7.878 34.623 -8.340 1.00 65.31 169 ALA A O 1
ATOM 1309 N N . HIS A 1 170 ? 8.821 36.417 -9.304 1.00 67.25 170 HIS A N 1
ATOM 1310 C CA . HIS A 1 170 ? 9.800 36.630 -8.242 1.00 67.25 170 HIS A CA 1
ATOM 1311 C C . HIS A 1 170 ? 9.083 37.182 -7.005 1.00 67.25 170 HIS A C 1
ATOM 1313 O O . HIS A 1 170 ? 8.289 38.122 -7.108 1.00 67.25 170 HIS A O 1
ATOM 1319 N N . ALA A 1 171 ? 9.339 36.580 -5.842 1.00 59.66 171 ALA A N 1
ATOM 1320 C CA . ALA A 1 171 ? 8.789 37.039 -4.573 1.00 59.66 171 ALA A CA 1
ATOM 1321 C C . ALA A 1 171 ? 9.195 38.502 -4.330 1.00 59.66 171 ALA A C 1
ATOM 1323 O O . ALA A 1 171 ? 10.374 38.846 -4.409 1.00 59.66 171 ALA A O 1
ATOM 1324 N N . ARG A 1 172 ? 8.215 39.372 -4.056 1.00 58.59 172 ARG A N 1
ATOM 1325 C CA . ARG A 1 172 ? 8.484 40.750 -3.638 1.00 58.59 172 ARG A CA 1
ATOM 1326 C C . ARG A 1 172 ? 9.079 40.718 -2.235 1.00 58.59 172 ARG A C 1
ATOM 1328 O O . ARG A 1 172 ? 8.387 40.371 -1.283 1.00 58.59 172 ARG A O 1
ATOM 1335 N N . VAL A 1 173 ? 10.354 41.074 -2.133 1.00 60.56 173 VAL A N 1
ATOM 1336 C CA . VAL A 1 173 ? 10.965 41.513 -0.879 1.00 60.56 173 VAL A CA 1
ATOM 1337 C C . VAL A 1 173 ? 10.331 42.867 -0.549 1.00 60.56 173 VAL A C 1
ATOM 1339 O O . VAL A 1 173 ? 10.447 43.798 -1.341 1.00 60.56 173 VAL A O 1
ATOM 1342 N N . ASN A 1 174 ? 9.575 42.937 0.548 1.00 55.31 174 ASN A N 1
ATOM 1343 C CA . ASN A 1 174 ? 9.121 44.203 1.123 1.00 55.31 174 ASN A CA 1
ATOM 1344 C C . ASN A 1 174 ? 10.224 44.699 2.065 1.00 55.31 174 ASN A C 1
ATOM 1346 O O . ASN A 1 174 ? 10.562 43.977 3.005 1.00 55.31 174 ASN A O 1
ATOM 1350 N N . ASP A 1 175 ? 10.751 45.892 1.783 1.00 52.47 175 ASP A N 1
ATOM 1351 C CA . ASP A 1 175 ? 11.569 46.697 2.702 1.00 52.47 175 ASP A CA 1
ATOM 1352 C C . ASP A 1 175 ? 10.714 47.328 3.816 1.00 52.47 175 ASP A C 1
ATOM 1354 O O . ASP A 1 175 ? 9.531 47.660 3.545 1.00 52.47 175 ASP A O 1
#

Foldseek 3Di:
DDDDDDDDDPPPDDDPPPPPDDPPPPPPPPPDPPPPDPPVVQDDPPPPPSDSCPPPDPPPPDDDDVVVVVVVVVVVVCVVVVDDPVVVVVPDVCVVPPCNVVVVCVVVVHDPCDDLDQVVCVVVVHGNPPPPPDPVCVVCVDPVNVVVVVVVVVVVCVVVDDDDDDDDDDDDDDD

pLDDT: mean 70.47, std 16.92, range [34.59, 94.56]

Organism: Malassezia sympodialis (strain ATCC 42132) (NCBI:txid1230383)

Sequence (175 aa):
MSETPREEPDTSATKGLCIRGRAQRESERAPSHDEAVPWFLCPPPRASDGDATWGLGVECTEDVSPALQDKLARFHELKAQGTHFNEALMRNRAFHNPRIHAKLVEWASLDEHGSNYSAIAAAQGTAPSWDAADAELLRHGTASALAAEQRQYAEARARTQSRTHIPFAHARVND

Radius of gyration: 31.56 Å; chains: 1; bounding box: 51×91×104 Å

=== Feature glossary ===
The record interleaves many kinds of information about one protein. Here is each kind framed as the question it answers.

Q: What are the backbone torsion angles?
A: φ (phi) and ψ (psi) are the two rotatable backbone dihedrals per residue: φ is the C(i-1)–N–Cα–C torsion, ψ is the N–Cα–C–N(i+1) torsion, both in degrees on (−180°, 180°]. α-helical residues cluster near (−60°, −45°); β-st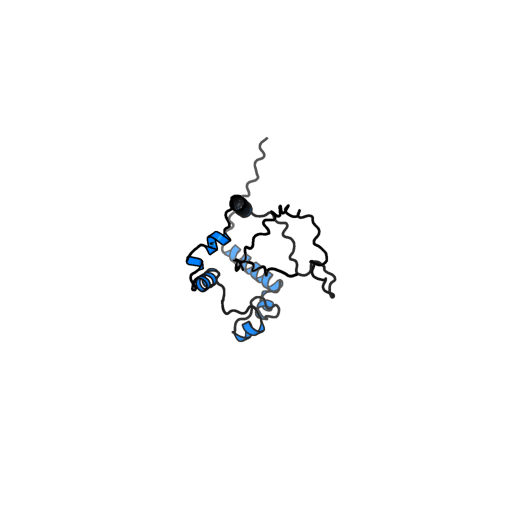rand residues near (−120°, +130°). A Ramachandran plot is simply a scatter of (φ, ψ) for every residue.

Q: What is the amino-acid chain?
A: This is the polypeptide sequence — one letter per residue, N-terminus first. Length ranges from a few dozen residues for small domains to over a thousand for large multi-domain proteins.

Q: How mobile is each atom in the crystal?
A: For experimental (PDB) structures, the B-factor (temperature factor) quantifies the positional spread of each atom in the crystal — a combination of thermal vibration and static disorder — in units of Å². High B-factors mark flexible loops or poorly resolved regions; low B-factors mark the rigid, well-ordered core.

Q: Are the domains correctly placed relative to each other?
A: Predicted Aligned Error (PAE) is an AlphaFold confidence matrix: entry (i, j) is the expected error in the position of residue j, in ångströms, when the prediction is superimposed on the true structure at residue i. Low PAE within a block of residues means that block is internally rigid and well-predicted; high PAE between two blocks means their relative placement is uncertain even if each block individually is confident.

Q: How confident is the AlphaFold model at each residue?
A: pLDDT is the predicted lDDT-Cα score: AlphaFold's confidence that the local environment of each residue (all inter-atomic distances within 15 Å) is correctly placed. It is a per-residue number between 0 and 100, with higher meaning more reliable.

Q: What family and function is it annotated with?
A: Functional annotations link the protein to curated databases. InterPro entries identify conserved domains and families by matching the sequence against member-database signatures (Pfam, PROSITE, CDD, …). Gene Ontology (GO) terms describe molecular function, biological process, and cellular component in a controlled vocabulary. CATH places the structure in a hierarchical fold classification (Class/Architecture/Topology/Homologous-superfamily). The organism is the source species.

Q: How big and how compact is the whole molecule?
A: Three whole-structure scalars: the radius of gyration (RMS distance of Cα from centroid, in Å), the count of Cα–Cα contacts (pairs closer than 8 Å and separated by more than four residues in sequence — i.e. tertiary, not local, contacts), and the bounding-box dimensions. Together they distinguish compact globular folds from extended fibres or disordered chains.

Q: What known structures does this most resemble?
A: The Foldseek neighbor list gives the closest experimentally determined structures in the PDB, ranked by structural alignment. TM-score near 1 means near-identical fold; near 0.3 means only rough topology match. This is how one finds what a novel AlphaFold prediction most resembles in the solved-structure universe.

Q: Which residues are buried vs exposed?
A: SASA measures how much of the protein is reachable by solvent. It is computed by rolling a water-sized probe over the atomic surface and summing the exposed area (Å²). Per-residue SASA distinguishes core (buried, low SASA) from surface (exposed, high SASA) residues; total SASA is a whole-molecule size measure.

Q: Which residues are in helices, strands, or loops?
A: Eight-state secondary structure (DSSP): H is the canonical α-helix, G the tighter 3₁₀-helix, I the wider π-helix; E/B are β-structure, T and S are turns and bends, and '-' is everything else. DSSP derives these from the pattern of main-chain N–H···O=C hydrogen bonds, not from the sequence.

Q: Where is each backbone atom in 3D?
A: Structure coordinates are given as an mmCIF _atom_site loop: one row per atom with element, residue name, chain id, sequence number, and x/y/z position in Å. Only the four main-chain atoms per residue are included h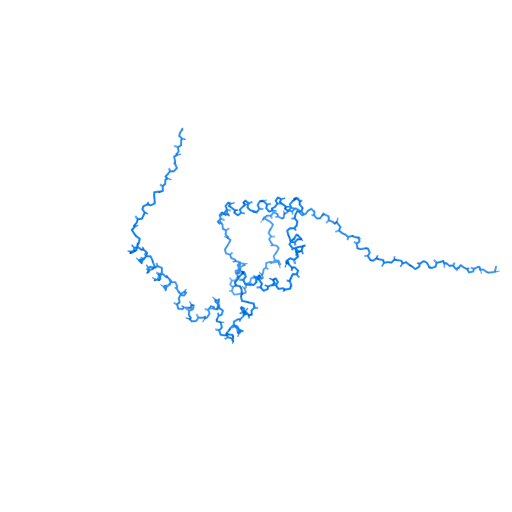ere; side chains are omitted to keep the record compact.

Q: What if only a Cα trace is available?
A: Three-state secondary structure (P-SEA) collapses the eight DSSP classes into helix (a), strand (b), and coil (c). P-SEA assigns these from Cα geometry alone — distances and angles — without requiring backbone oxygens, so it works on any Cα trace.

Q: What do the rendered images show?
A: The six renders are orthographic views along the three Cartesian axes in both directions. Representation (cartoon, sticks, or surface) and color scheme (sequence-rainbow or by-chain) vary across proteins so the training set covers all the common visualization conventions.

Q: What does the local fold look like, residue by residue?
A: Foldseek's 3Di representation compresses backbone geometry into a per-residue letter drawn from a learned twenty-state alphabet. It captures the tertiary interaction pattern around each residue — which residues are packed against it in space, regardless of where they are in sequence.

Q: What do the diagnostic plots show?
A: The contact map is a binary N×N matrix image: pixel (i, j) is dark where Cα_i and Cα_j are within 8 Å and |i−j|>4. Because the |i−j|>4 filter removes local helical contacts, off-diagonal stripes parallel to the main diagonal indicate parallel β-sheets; stripes perpendicular to it indicate antiparallel β-sheets. The Ramachandran plot scatters every residue's (φ, ψ) pair against the sterically allowed regions. The PAE heatmap renders the predicted-aligned-error matrix.